Protein AF-A0A2E3V3N3-F1 (afdb_monomer)

Sequence (200 aa):
MYITKYQYQRLPRRCMVETLEEPKYQLIRNFDDFEIRLYSEVIQARVSREIGQNFTPSSNFRILAGYIFGNNKSNEKIAMTSPVEMWDTENTMNMAFTMPSKHSFMNLPEPNDPKVKIDKVPERLVAVKRFSGFYGSSKVSKIARKLNKSLLERNLESEGSYILAVYDPPTKLPFFRRNEILIPIKEIDYSEEIGSEGLL

Nearest PDB structures (foldseek):
  7oon-assembly1_A  TM=8.392E-01  e=1.061E-11  Mus musculus
  4ayz-assembly1_A  TM=8.375E-01  e=1.720E-11  Homo sapiens
  4b0y-assembly1_A  TM=8.353E-01  e=1.915E-11  Homo sapiens
  3q1m-assembly1_A  TM=6.647E-01  e=8.418E-06  Bacillus subtilis
  3d71-assembly1_A-2  TM=6.358E-01  e=9.950E-05  Bacillus subtilis

Structure (mmCIF, N/CA/C/O backbone):
data_AF-A0A2E3V3N3-F1
#
_entry.id   AF-A0A2E3V3N3-F1
#
loop_
_atom_site.group_PDB
_atom_site.id
_atom_site.type_symbol
_atom_site.label_atom_id
_atom_site.label_alt_id
_atom_site.label_comp_id
_atom_site.label_asym_id
_atom_site.label_entity_id
_atom_site.label_seq_id
_atom_site.pdbx_PDB_ins_code
_atom_site.Cartn_x
_atom_site.Cartn_y
_atom_site.Cartn_z
_atom_site.occupancy
_atom_site.B_iso_or_equiv
_atom_site.auth_seq_id
_atom_site.auth_comp_id
_atom_site.auth_asym_id
_atom_site.auth_atom_id
_atom_site.pdbx_PDB_model_num
ATOM 1 N N . MET A 1 1 ? 11.875 -10.602 32.699 1.00 31.83 1 MET A N 1
ATOM 2 C CA . MET A 1 1 ? 11.213 -9.353 33.133 1.00 31.83 1 MET A CA 1
ATOM 3 C C . MET A 1 1 ? 10.372 -8.851 31.962 1.00 31.83 1 MET A C 1
ATOM 5 O O . MET A 1 1 ? 10.798 -8.993 30.827 1.00 31.83 1 MET A O 1
ATOM 9 N N . TYR A 1 2 ? 9.127 -8.484 32.240 1.00 32.72 2 TYR A N 1
ATOM 10 C CA . TYR A 1 2 ? 7.923 -8.718 31.434 1.00 32.72 2 TYR A CA 1
ATOM 11 C C . TYR A 1 2 ? 7.769 -7.885 30.148 1.00 32.72 2 TYR A C 1
ATOM 13 O O . TYR A 1 2 ? 7.844 -6.666 30.217 1.00 32.72 2 TYR A O 1
ATOM 21 N N . ILE A 1 3 ? 7.374 -8.525 29.034 1.00 30.98 3 ILE A N 1
ATOM 22 C CA . ILE A 1 3 ? 6.415 -7.947 28.071 1.00 30.98 3 ILE A CA 1
ATOM 23 C C . ILE A 1 3 ? 5.385 -9.025 27.720 1.00 30.98 3 ILE A C 1
ATOM 25 O O . ILE A 1 3 ? 5.704 -10.166 27.387 1.00 30.98 3 ILE A O 1
ATOM 29 N N . THR A 1 4 ? 4.133 -8.651 27.924 1.00 35.38 4 THR A N 1
ATOM 30 C CA . THR A 1 4 ? 2.941 -9.477 28.046 1.00 35.38 4 THR A CA 1
ATOM 31 C C . THR A 1 4 ? 2.402 -9.969 26.704 1.00 35.38 4 THR A C 1
ATOM 33 O O . THR A 1 4 ? 2.397 -9.276 25.690 1.00 35.38 4 THR A O 1
ATOM 36 N N . LYS A 1 5 ? 1.913 -11.212 26.742 1.00 35.25 5 LYS A N 1
ATOM 37 C CA . LYS A 1 5 ? 1.134 -11.892 25.708 1.00 35.25 5 LYS A CA 1
ATOM 38 C C . LYS A 1 5 ? -0.100 -11.056 25.350 1.00 35.25 5 LYS A C 1
ATOM 40 O O . LYS A 1 5 ? -0.987 -10.905 26.187 1.00 35.25 5 LYS A O 1
ATOM 45 N N . TYR A 1 6 ? -0.210 -10.602 24.105 1.00 37.59 6 TYR A N 1
ATOM 46 C CA . TYR A 1 6 ? -1.525 -10.307 23.539 1.00 37.59 6 TYR A CA 1
ATOM 47 C C . TYR A 1 6 ? -2.278 -11.636 23.439 1.00 37.59 6 TYR A C 1
ATOM 49 O O . TYR A 1 6 ? -1.841 -12.561 22.750 1.00 37.59 6 TYR A O 1
ATOM 57 N N . GLN A 1 7 ? -3.352 -11.767 24.218 1.00 30.86 7 GLN A N 1
ATOM 58 C CA . GLN A 1 7 ? -4.199 -12.949 24.220 1.00 30.86 7 GLN A CA 1
ATOM 59 C C . GLN A 1 7 ? -4.890 -13.087 22.862 1.00 30.86 7 GLN A C 1
ATOM 61 O O . GLN A 1 7 ? -5.920 -12.475 22.603 1.00 30.86 7 GLN A O 1
ATOM 66 N N . TYR A 1 8 ? -4.343 -13.951 22.012 1.00 36.38 8 TYR A N 1
ATOM 67 C CA . TYR A 1 8 ? -5.157 -14.695 21.067 1.00 36.38 8 TYR A CA 1
ATOM 68 C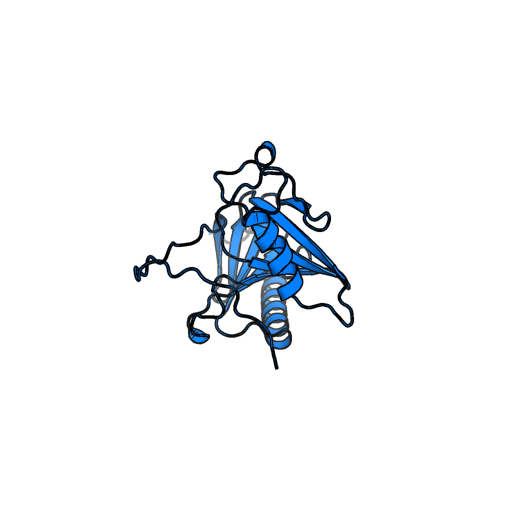 C . TYR A 1 8 ? -6.045 -15.621 21.901 1.00 36.38 8 TYR A C 1
ATOM 70 O O . TYR A 1 8 ? -5.572 -16.624 22.443 1.00 36.38 8 TYR A O 1
ATOM 78 N N . GLN A 1 9 ? -7.318 -15.260 22.071 1.00 34.78 9 GLN A N 1
ATOM 79 C CA . GLN A 1 9 ? -8.316 -16.215 22.540 1.00 34.78 9 GLN A CA 1
ATOM 80 C C . GLN A 1 9 ? -8.242 -17.448 21.630 1.00 34.78 9 GLN A C 1
ATOM 82 O O . GLN A 1 9 ? -8.205 -17.331 20.404 1.00 34.78 9 GLN A O 1
ATOM 87 N N . ARG A 1 10 ? -8.129 -18.628 22.248 1.00 35.28 10 ARG A N 1
ATOM 88 C CA . ARG A 1 10 ? -8.040 -19.927 21.575 1.00 35.28 10 ARG A CA 1
ATOM 89 C C . ARG A 1 10 ? -9.314 -20.168 20.757 1.00 35.28 10 ARG A C 1
ATOM 91 O O . ARG A 1 10 ? -10.276 -20.725 21.273 1.00 35.28 10 ARG A O 1
ATOM 98 N N . LEU A 1 11 ? -9.301 -19.771 19.489 1.00 38.12 11 LEU A N 1
ATOM 99 C CA . LEU A 1 11 ? -10.246 -20.262 18.491 1.00 38.12 11 LEU A CA 1
ATOM 100 C C . LEU A 1 11 ? -9.920 -21.741 18.200 1.00 38.12 11 LEU A C 1
ATOM 102 O O . LEU A 1 11 ? -8.738 -22.112 18.193 1.00 38.12 11 LEU A O 1
ATOM 106 N N . PRO A 1 12 ? -10.927 -22.614 18.010 1.00 37.00 12 PRO A N 1
ATOM 107 C CA . PRO A 1 12 ? -10.699 -24.024 17.713 1.00 37.00 12 PRO A CA 1
ATOM 108 C C . PRO A 1 12 ? -9.821 -24.173 16.466 1.00 37.00 12 PRO A C 1
ATOM 110 O O . PRO A 1 12 ? -9.935 -23.395 15.520 1.00 37.00 12 PRO A O 1
ATOM 113 N N . ARG A 1 13 ? -8.929 -25.175 16.479 1.00 40.97 13 ARG A N 1
ATOM 114 C CA . ARG A 1 13 ? -8.008 -25.507 15.382 1.00 40.97 13 ARG A CA 1
ATOM 115 C C . ARG A 1 13 ? -8.790 -25.869 14.118 1.00 40.97 13 ARG A C 1
ATOM 117 O O . ARG A 1 13 ? -9.001 -27.037 13.816 1.00 40.97 13 ARG A O 1
ATOM 124 N N . ARG A 1 14 ? -9.172 -24.857 13.354 1.00 32.84 14 ARG A N 1
ATOM 125 C CA . ARG A 1 14 ? -9.509 -24.977 11.946 1.00 32.84 14 ARG A CA 1
ATOM 126 C C . ARG A 1 14 ? -8.622 -23.973 11.236 1.00 32.84 14 ARG A C 1
ATOM 128 O O . ARG A 1 14 ? -8.824 -22.771 11.344 1.00 32.84 14 ARG A O 1
ATOM 135 N N . CYS A 1 15 ? -7.581 -24.484 10.587 1.00 37.34 15 CYS A N 1
ATOM 136 C CA . CYS A 1 15 ? -6.772 -23.711 9.657 1.00 37.34 15 CYS A CA 1
ATOM 137 C C . CYS A 1 15 ? -7.662 -23.417 8.439 1.00 37.34 15 CYS A C 1
ATOM 139 O O . CYS A 1 15 ? -7.609 -24.121 7.438 1.00 37.34 15 CYS A O 1
ATOM 141 N N . MET A 1 16 ? -8.582 -22.462 8.573 1.00 32.22 16 MET A N 1
ATOM 142 C CA . MET A 1 16 ? -9.127 -21.769 7.420 1.00 32.22 16 MET A CA 1
ATOM 143 C C . MET A 1 16 ? -8.105 -20.687 7.104 1.00 32.22 16 MET A C 1
ATOM 145 O O . MET A 1 16 ? -7.925 -19.753 7.882 1.00 32.22 16 MET A O 1
ATOM 149 N N . VAL A 1 17 ? -7.373 -20.856 6.007 1.00 42.69 17 VAL A N 1
ATOM 150 C CA . VAL A 1 17 ? -6.661 -19.735 5.400 1.00 42.69 17 VAL A CA 1
ATOM 151 C C . VAL A 1 17 ? -7.758 -18.862 4.805 1.00 42.69 17 VAL A C 1
ATOM 153 O O . VAL A 1 17 ? -8.210 -19.109 3.693 1.00 42.69 17 VAL A O 1
ATOM 156 N N . GLU A 1 18 ? -8.271 -17.919 5.588 1.00 53.62 18 GLU A N 1
ATOM 157 C CA . GLU A 1 18 ? -9.096 -16.851 5.040 1.00 53.62 18 GLU A CA 1
ATOM 158 C C . GLU A 1 18 ? -8.172 -16.040 4.128 1.00 53.62 18 GLU A C 1
ATOM 160 O O . GLU A 1 18 ? -7.205 -15.424 4.580 1.00 53.62 18 GLU A O 1
ATOM 165 N N . THR A 1 19 ? -8.376 -16.165 2.818 1.00 80.06 19 THR A N 1
ATOM 166 C CA . THR A 1 19 ? -7.658 -15.360 1.835 1.00 80.06 19 THR A CA 1
ATOM 167 C C . THR A 1 19 ? -8.080 -13.916 2.045 1.00 80.06 19 THR A C 1
ATOM 169 O O . THR A 1 19 ? -9.250 -13.587 1.848 1.00 80.06 19 THR A O 1
ATOM 172 N N . LEU A 1 20 ? -7.144 -13.077 2.487 1.00 90.38 20 LEU A N 1
ATOM 173 C CA . LEU A 1 20 ? -7.385 -11.649 2.639 1.00 90.38 20 LEU A CA 1
ATOM 174 C C . LEU A 1 20 ? -7.724 -11.050 1.274 1.00 90.38 20 LEU A C 1
ATOM 176 O O . LEU A 1 20 ? -7.145 -11.433 0.258 1.00 90.38 20 LEU A O 1
ATOM 180 N N . GLU A 1 21 ? -8.664 -10.113 1.261 1.00 95.38 21 GLU A N 1
ATOM 181 C CA . GLU A 1 21 ? -8.980 -9.357 0.054 1.00 95.38 21 GLU A CA 1
ATOM 182 C C . GLU A 1 21 ? -7.751 -8.550 -0.397 1.00 95.38 21 GLU A C 1
ATOM 184 O O . GLU A 1 21 ? -7.051 -7.969 0.438 1.00 95.38 21 GLU A O 1
ATOM 189 N N . GLU A 1 22 ? -7.493 -8.518 -1.709 1.00 96.56 22 GLU A N 1
ATOM 190 C CA . GLU A 1 22 ? -6.416 -7.739 -2.331 1.00 96.56 22 GLU A CA 1
ATOM 191 C C . GLU A 1 22 ? -6.980 -6.669 -3.286 1.00 96.56 22 GLU A C 1
ATOM 193 O O . GLU A 1 22 ? -8.025 -6.902 -3.903 1.00 96.56 22 GLU A O 1
ATOM 198 N N . PRO A 1 23 ? -6.307 -5.506 -3.448 1.00 96.31 23 PRO A N 1
ATOM 199 C CA . PRO A 1 23 ? -6.687 -4.506 -4.440 1.00 96.31 23 PRO A CA 1
ATOM 200 C C . PRO A 1 23 ? -6.776 -5.109 -5.844 1.00 96.31 23 PRO A C 1
ATOM 202 O O . PRO A 1 23 ? -5.854 -5.792 -6.300 1.00 96.31 23 PRO A O 1
ATOM 205 N N . LYS A 1 24 ? -7.871 -4.819 -6.548 1.00 96.94 24 LYS A N 1
ATOM 206 C CA . LYS A 1 24 ? -8.054 -5.254 -7.934 1.00 96.94 24 LYS A CA 1
ATOM 207 C C . LYS A 1 24 ? -7.142 -4.460 -8.862 1.00 96.94 24 LYS A C 1
ATOM 209 O O . LYS A 1 24 ? -6.971 -3.252 -8.700 1.00 96.94 24 LYS A O 1
ATOM 214 N N . TYR A 1 25 ? -6.598 -5.149 -9.855 1.00 97.75 25 TYR A N 1
ATOM 215 C CA . TYR A 1 25 ? -5.819 -4.533 -10.914 1.00 97.75 25 TYR A CA 1
ATOM 216 C C . TYR A 1 25 ? -6.030 -5.253 -12.243 1.00 97.75 25 TYR A C 1
ATOM 218 O O . TYR A 1 25 ? -6.411 -6.425 -12.277 1.00 97.75 25 TYR A O 1
ATOM 226 N N . GLN A 1 26 ? -5.734 -4.550 -13.330 1.00 98.00 26 GLN A N 1
ATOM 227 C CA . GLN A 1 26 ? -5.579 -5.117 -14.665 1.00 98.00 26 GLN A CA 1
ATOM 228 C C . GLN A 1 26 ? -4.087 -5.203 -14.997 1.00 98.00 26 GLN A C 1
ATOM 230 O O . GLN A 1 26 ? -3.337 -4.262 -14.735 1.00 98.00 26 GLN A O 1
ATOM 235 N N . LEU A 1 27 ? -3.634 -6.331 -15.544 1.00 97.19 27 LEU A N 1
ATOM 236 C CA . LEU A 1 27 ? -2.262 -6.469 -16.034 1.00 97.19 27 LEU A CA 1
ATOM 237 C C . LEU A 1 27 ? -2.167 -5.805 -17.411 1.00 97.19 27 LEU A C 1
ATOM 239 O O . LEU A 1 27 ? -2.766 -6.290 -18.365 1.00 97.19 27 LEU A O 1
ATOM 243 N N . ILE A 1 28 ? -1.418 -4.707 -17.500 1.00 96.81 28 ILE A N 1
ATOM 244 C CA . ILE A 1 28 ? -1.254 -3.926 -18.733 1.00 96.81 28 ILE A CA 1
ATOM 245 C C . ILE A 1 28 ? -0.082 -4.454 -19.555 1.00 96.81 28 ILE A C 1
ATOM 247 O O . ILE A 1 28 ? -0.182 -4.610 -20.769 1.00 96.81 28 ILE A O 1
ATOM 251 N N . ARG A 1 29 ? 1.043 -4.748 -18.896 1.00 94.94 29 ARG A N 1
ATOM 252 C CA . ARG A 1 29 ? 2.247 -5.264 -19.556 1.00 94.94 29 ARG A CA 1
ATOM 253 C C . ARG A 1 29 ? 3.015 -6.168 -18.602 1.00 94.94 29 ARG A C 1
ATOM 255 O O . ARG A 1 29 ? 3.084 -5.891 -17.407 1.00 94.94 29 ARG A O 1
ATOM 262 N N . ASN A 1 30 ? 3.605 -7.234 -19.125 1.00 96.50 30 ASN A N 1
ATOM 263 C CA . ASN A 1 30 ? 4.467 -8.130 -18.364 1.00 96.50 30 ASN A CA 1
ATOM 264 C C . ASN A 1 30 ? 5.857 -8.149 -19.000 1.00 96.50 30 ASN A C 1
ATOM 266 O O . ASN A 1 30 ? 5.979 -8.442 -20.186 1.00 96.50 30 ASN A O 1
ATOM 270 N N . PHE A 1 31 ? 6.881 -7.832 -18.217 1.00 94.88 31 PHE A N 1
ATOM 271 C CA . PHE A 1 31 ? 8.281 -7.975 -18.600 1.00 94.88 31 PHE A CA 1
ATOM 272 C C . PHE A 1 31 ? 8.911 -9.121 -17.809 1.00 94.88 31 PHE A C 1
ATOM 274 O O . PHE A 1 31 ? 8.395 -9.533 -16.772 1.00 94.88 31 PHE A O 1
ATOM 281 N N . ASP A 1 32 ? 10.082 -9.583 -18.244 1.00 92.38 32 ASP A N 1
ATOM 282 C CA . ASP A 1 32 ? 10.811 -10.656 -17.555 1.00 92.38 32 ASP A CA 1
ATOM 283 C C . ASP A 1 32 ? 11.099 -10.341 -16.078 1.00 92.38 32 ASP A C 1
ATOM 285 O O . ASP A 1 32 ? 11.233 -11.247 -15.254 1.00 92.38 32 ASP A O 1
ATOM 289 N N . ASP A 1 33 ? 11.225 -9.057 -15.726 1.00 91.56 33 ASP A N 1
ATOM 290 C CA . ASP A 1 33 ? 11.668 -8.640 -14.404 1.00 91.56 33 ASP A CA 1
ATOM 291 C C . ASP A 1 33 ? 10.653 -7.796 -13.607 1.00 91.56 33 ASP A C 1
ATOM 293 O O . ASP A 1 33 ? 10.853 -7.635 -12.396 1.00 91.56 33 ASP A O 1
ATOM 297 N N . PHE A 1 34 ? 9.581 -7.283 -14.216 1.00 97.75 34 PHE A N 1
ATOM 298 C CA . PHE A 1 34 ? 8.499 -6.560 -13.531 1.00 97.75 34 PHE A CA 1
AT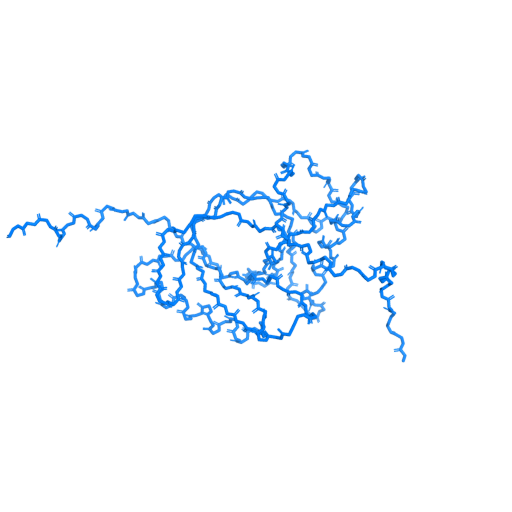OM 299 C C . PHE A 1 34 ? 7.204 -6.540 -14.356 1.00 97.75 34 PHE A C 1
ATOM 301 O O . PHE A 1 34 ? 7.205 -6.793 -15.555 1.00 97.75 34 PHE A O 1
ATOM 308 N N . GLU A 1 35 ? 6.098 -6.186 -13.713 1.00 98.25 35 GLU A N 1
ATOM 309 C CA . GLU A 1 35 ? 4.787 -6.028 -14.348 1.00 98.25 35 GLU A CA 1
ATOM 310 C C . GLU A 1 35 ? 4.360 -4.559 -14.330 1.00 98.25 35 GLU A C 1
ATOM 312 O O . GLU A 1 35 ? 4.700 -3.828 -13.404 1.00 98.25 35 GLU A O 1
ATOM 317 N N . ILE A 1 36 ? 3.565 -4.134 -15.307 1.00 97.88 36 ILE A N 1
ATOM 318 C CA . ILE A 1 36 ? 2.790 -2.894 -15.249 1.00 97.88 36 ILE A CA 1
ATOM 319 C C . ILE A 1 36 ? 1.337 -3.268 -14.990 1.00 97.88 36 ILE A C 1
ATOM 321 O O . ILE A 1 36 ? 0.729 -4.014 -15.761 1.00 97.88 36 ILE A O 1
ATOM 325 N N . ARG A 1 37 ? 0.781 -2.739 -13.902 1.00 98.25 37 ARG A N 1
ATOM 326 C CA . ARG A 1 37 ? -0.587 -2.996 -13.455 1.00 98.25 37 ARG A CA 1
ATOM 327 C C . ARG A 1 37 ? -1.357 -1.686 -13.339 1.00 98.25 37 ARG A C 1
ATOM 329 O O . ARG A 1 37 ? -0.843 -0.730 -12.766 1.00 98.25 37 ARG A O 1
ATOM 336 N N . LEU A 1 38 ? -2.591 -1.666 -13.828 1.00 97.88 38 LEU A N 1
ATOM 337 C CA . LEU A 1 38 ? -3.548 -0.591 -13.580 1.00 97.88 38 LEU A CA 1
ATOM 338 C C . LEU A 1 38 ? -4.383 -0.968 -12.357 1.00 97.88 38 LEU A C 1
ATOM 340 O O . LEU A 1 38 ? -5.215 -1.872 -12.434 1.00 97.88 38 LEU A O 1
ATOM 344 N N . TYR A 1 39 ? -4.118 -0.330 -11.220 1.00 97.88 39 TYR A N 1
ATOM 345 C CA . TYR A 1 39 ? -4.888 -0.531 -9.993 1.00 97.88 39 TYR A CA 1
ATOM 346 C C . TYR A 1 39 ? -6.124 0.357 -10.009 1.00 97.88 39 TYR A C 1
ATOM 348 O O . TYR A 1 39 ? -5.987 1.559 -10.203 1.00 97.88 39 TYR A O 1
ATOM 356 N N . SER A 1 40 ? -7.299 -0.216 -9.747 1.00 97.06 40 SER A N 1
ATOM 357 C CA . SER A 1 40 ? -8.545 0.550 -9.613 1.00 97.06 40 SER A CA 1
ATOM 358 C C . SER A 1 40 ? -8.521 1.478 -8.390 1.00 97.06 40 SER A C 1
ATOM 360 O O . SER A 1 40 ? -7.719 1.276 -7.476 1.00 97.06 40 SER A O 1
ATOM 362 N N . GLU A 1 41 ? -9.437 2.457 -8.342 1.00 97.06 41 GLU A N 1
ATOM 363 C CA . GLU A 1 41 ? -9.636 3.299 -7.150 1.00 97.06 41 GLU A CA 1
ATOM 364 C C . GLU A 1 41 ? -9.824 2.427 -5.897 1.00 97.06 41 GLU A C 1
ATOM 366 O O . GLU A 1 41 ? -10.610 1.474 -5.884 1.00 97.06 41 GLU A O 1
ATOM 371 N N . VAL A 1 42 ? -9.119 2.783 -4.824 1.00 97.31 42 VAL A N 1
ATOM 372 C CA . VAL A 1 42 ? -9.263 2.156 -3.508 1.00 97.31 42 VAL A CA 1
ATOM 373 C C . VAL A 1 42 ? -9.385 3.206 -2.415 1.00 97.31 42 VAL A C 1
ATOM 375 O O . VAL A 1 42 ? -8.956 4.348 -2.562 1.00 97.31 42 VAL A O 1
ATOM 378 N N . ILE A 1 43 ? -9.933 2.806 -1.272 1.00 98.06 43 ILE A N 1
ATOM 379 C CA . ILE A 1 43 ? -9.908 3.620 -0.056 1.00 98.06 43 ILE A CA 1
ATOM 380 C C . ILE A 1 43 ? -8.823 3.066 0.859 1.00 98.06 43 ILE A C 1
ATOM 382 O O . ILE A 1 43 ? -8.735 1.854 1.055 1.00 98.06 43 ILE A O 1
ATOM 386 N N . GLN A 1 44 ? -8.006 3.940 1.433 1.00 98.31 44 GLN A N 1
ATOM 387 C CA . GLN A 1 44 ? -6.947 3.571 2.362 1.00 98.31 44 GLN A CA 1
ATOM 388 C C . GLN A 1 44 ? -7.130 4.258 3.711 1.00 98.31 44 GLN A C 1
ATOM 390 O O . GLN A 1 44 ? -7.360 5.462 3.780 1.00 98.31 44 GLN A O 1
ATOM 395 N N . ALA A 1 45 ? -6.940 3.499 4.789 1.00 98.38 45 ALA A N 1
ATOM 396 C CA . ALA A 1 45 ? -6.643 4.068 6.097 1.00 98.38 45 ALA A CA 1
ATOM 397 C C . ALA A 1 45 ? -5.125 4.23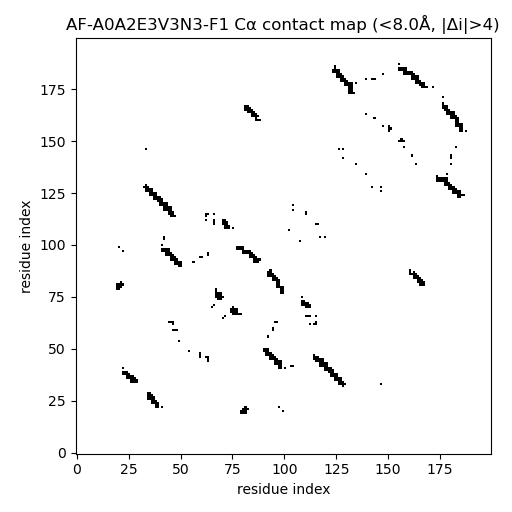5 6.215 1.00 98.38 45 ALA A C 1
ATOM 399 O O . ALA A 1 45 ? -4.386 3.266 6.030 1.00 98.38 45 ALA A O 1
ATOM 400 N N . ARG A 1 46 ? -4.661 5.449 6.518 1.00 98.19 46 ARG A N 1
ATOM 401 C CA . ARG A 1 46 ? -3.247 5.834 6.510 1.00 98.19 46 ARG A CA 1
ATOM 402 C C . ARG A 1 46 ? -2.788 6.411 7.835 1.00 98.19 46 ARG A C 1
ATOM 404 O O . ARG A 1 46 ? -3.547 7.080 8.530 1.00 98.19 46 ARG A O 1
ATOM 411 N N . VAL A 1 47 ? -1.520 6.174 8.151 1.00 97.75 47 VAL A N 1
ATOM 412 C CA . VAL A 1 47 ? -0.798 6.825 9.248 1.00 97.75 47 VAL A CA 1
ATOM 413 C C . VAL A 1 47 ? 0.541 7.325 8.722 1.00 97.75 47 VAL A C 1
ATOM 415 O O . VAL A 1 47 ? 1.344 6.535 8.225 1.00 97.75 47 VAL A O 1
ATOM 418 N N . SER A 1 48 ? 0.795 8.617 8.911 1.00 95.19 48 SER A N 1
ATOM 419 C CA . SER A 1 48 ? 2.043 9.296 8.550 1.00 95.19 48 SER A CA 1
ATOM 420 C C . SER A 1 48 ? 2.722 9.801 9.817 1.00 95.19 48 SER A C 1
ATOM 422 O O . SER A 1 48 ? 2.094 10.490 10.625 1.00 95.19 48 SER A O 1
ATOM 424 N N . ARG A 1 49 ? 3.983 9.420 10.042 1.00 93.94 49 ARG A N 1
ATOM 425 C CA . ARG A 1 49 ? 4.749 9.854 11.220 1.00 93.94 49 ARG A CA 1
ATOM 426 C C . ARG A 1 49 ? 6.206 10.111 10.884 1.00 93.94 49 ARG A C 1
ATOM 428 O O . ARG A 1 49 ? 6.822 9.319 10.178 1.00 93.94 49 ARG A O 1
ATOM 435 N N . GLU A 1 50 ? 6.751 11.175 11.460 1.00 91.81 50 GLU A N 1
ATOM 436 C CA . GLU A 1 50 ? 8.171 11.484 11.345 1.00 91.81 50 GLU A CA 1
ATOM 437 C C . GLU A 1 50 ? 9.047 10.353 11.897 1.00 91.81 50 GLU A C 1
ATOM 439 O O . GLU A 1 50 ? 8.765 9.744 12.940 1.00 91.81 50 GLU A O 1
ATOM 444 N N . ILE A 1 51 ? 10.134 10.090 11.181 1.00 86.62 51 ILE A N 1
ATOM 445 C CA . ILE A 1 51 ? 11.174 9.150 11.553 1.00 86.62 51 ILE A CA 1
ATOM 446 C C . ILE A 1 51 ? 12.088 9.871 12.550 1.00 86.62 51 ILE A C 1
ATOM 448 O O . ILE A 1 51 ? 12.797 10.818 12.220 1.00 86.62 51 ILE A O 1
ATOM 452 N N . GLY A 1 52 ? 12.053 9.420 13.803 1.00 82.38 52 GLY A N 1
ATOM 453 C CA . GLY A 1 52 ? 12.876 9.933 14.899 1.00 82.38 52 GLY A CA 1
ATOM 454 C C . GLY A 1 52 ? 13.328 8.809 15.832 1.00 82.38 52 GLY A C 1
ATOM 455 O O . GLY A 1 52 ? 13.022 7.641 15.596 1.00 82.38 52 GLY A O 1
ATOM 456 N N . GLN A 1 53 ? 14.020 9.148 16.927 1.00 67.19 53 GLN A N 1
ATOM 457 C CA . GLN A 1 53 ? 14.691 8.164 17.801 1.00 67.19 53 GLN A CA 1
ATOM 458 C C . GLN A 1 53 ? 13.775 7.058 18.369 1.00 67.19 53 GLN A C 1
ATOM 460 O O . GLN A 1 53 ? 14.249 5.966 18.660 1.00 67.19 53 GLN A O 1
ATOM 465 N N . ASN A 1 54 ? 12.465 7.305 18.478 1.00 73.19 54 ASN A N 1
ATOM 466 C CA . ASN A 1 54 ? 11.482 6.349 19.008 1.00 73.19 54 ASN A CA 1
ATOM 467 C C . ASN A 1 54 ? 10.518 5.798 17.940 1.00 73.19 54 ASN A C 1
ATOM 469 O O . ASN A 1 54 ? 9.478 5.217 18.268 1.00 73.19 54 ASN A O 1
ATOM 473 N N . PHE A 1 55 ? 10.811 6.012 16.656 1.00 79.44 55 PHE A N 1
ATOM 474 C CA . PHE A 1 55 ? 9.966 5.524 15.577 1.00 79.44 55 PHE A CA 1
ATOM 475 C C . PHE A 1 55 ? 10.178 4.023 15.342 1.00 79.44 55 PHE A C 1
ATOM 477 O O . PHE A 1 55 ? 11.298 3.542 15.197 1.00 79.44 55 PHE A O 1
ATOM 484 N N . THR A 1 56 ? 9.077 3.275 15.254 1.00 82.31 56 THR A N 1
ATOM 485 C CA . THR A 1 56 ? 9.091 1.887 14.780 1.00 82.31 56 THR A CA 1
ATOM 486 C C . THR A 1 56 ? 7.943 1.674 13.795 1.00 82.31 56 THR A C 1
ATOM 488 O O . THR A 1 56 ? 6.814 2.075 14.100 1.00 82.31 56 THR A O 1
ATOM 491 N N . PRO A 1 57 ? 8.157 0.985 12.659 1.00 81.88 57 PRO A N 1
ATOM 492 C CA . PRO A 1 57 ? 7.069 0.670 11.729 1.00 81.88 57 PRO A CA 1
ATOM 493 C C . PRO A 1 57 ? 5.906 -0.090 12.392 1.00 81.88 57 PRO A C 1
ATOM 495 O O . PRO A 1 57 ? 4.740 0.131 12.074 1.00 81.88 57 PRO A O 1
ATOM 498 N N . SER A 1 58 ? 6.202 -0.929 13.390 1.00 88.00 58 SER A N 1
ATOM 499 C CA . SER A 1 58 ? 5.192 -1.667 14.160 1.00 88.00 58 SER A CA 1
ATOM 500 C C . SER A 1 58 ? 4.243 -0.763 14.957 1.00 88.00 58 SER A C 1
ATOM 502 O O . SER A 1 58 ? 3.114 -1.168 15.238 1.00 88.00 58 SER A O 1
ATOM 504 N N . SER A 1 59 ? 4.661 0.458 15.307 1.00 90.12 59 SER A N 1
ATOM 505 C CA . SER A 1 59 ? 3.788 1.427 15.973 1.00 90.12 59 SER A CA 1
ATOM 506 C C . SER A 1 59 ? 2.703 1.974 15.037 1.00 90.12 59 SER A C 1
ATOM 508 O O . SER A 1 59 ? 1.549 2.033 15.455 1.00 90.12 59 SER A O 1
ATOM 510 N N . ASN A 1 60 ? 3.022 2.265 13.767 1.00 94.38 60 ASN A N 1
ATOM 511 C CA . ASN A 1 60 ? 2.023 2.665 12.762 1.00 94.38 60 ASN A CA 1
ATOM 512 C C . ASN A 1 60 ? 1.050 1.518 12.474 1.00 94.38 60 ASN A C 1
ATOM 514 O O . ASN A 1 60 ? -0.162 1.728 12.465 1.00 94.38 60 ASN A O 1
ATOM 518 N N . PHE A 1 61 ? 1.574 0.293 12.354 1.00 94.69 61 PHE A N 1
ATOM 519 C CA . PHE A 1 61 ? 0.745 -0.897 12.162 1.00 94.69 61 PHE A CA 1
ATOM 520 C C . PHE A 1 61 ? -0.274 -1.057 13.291 1.00 94.69 61 PHE A C 1
ATOM 522 O O . PHE A 1 61 ? -1.442 -1.316 13.034 1.00 94.69 61 PHE A O 1
ATOM 529 N N . ARG A 1 62 ? 0.141 -0.875 14.552 1.00 95.19 62 ARG A N 1
ATOM 530 C CA . ARG A 1 62 ? -0.763 -1.005 15.704 1.00 95.19 62 ARG A CA 1
ATOM 531 C C . ARG A 1 62 ? -1.863 0.057 15.710 1.00 95.19 62 ARG A C 1
ATOM 533 O O . ARG A 1 62 ? -2.976 -0.258 16.118 1.00 95.19 62 ARG A O 1
ATOM 540 N N . ILE A 1 63 ? -1.563 1.280 15.275 1.00 96.44 63 ILE A N 1
ATOM 541 C CA . ILE A 1 63 ? -2.557 2.358 15.169 1.00 96.44 63 ILE A CA 1
ATOM 542 C C . ILE A 1 63 ? -3.628 1.980 14.132 1.00 96.44 63 ILE A C 1
ATOM 544 O O . ILE A 1 63 ? -4.815 1.990 14.454 1.00 96.44 63 ILE A O 1
ATOM 548 N N . LEU A 1 64 ? -3.215 1.560 12.930 1.00 97.19 64 LEU A N 1
ATOM 549 C CA . LEU A 1 64 ? -4.135 1.111 11.876 1.00 97.19 64 LEU A CA 1
ATOM 550 C C . LEU A 1 64 ? -4.905 -0.157 12.266 1.00 97.19 64 LEU A C 1
ATOM 552 O O . LEU A 1 64 ? -6.112 -0.240 12.054 1.00 97.19 64 LEU A O 1
ATOM 556 N N . ALA A 1 65 ? -4.233 -1.123 12.895 1.00 96.31 65 ALA A N 1
ATOM 557 C CA . ALA A 1 65 ? -4.871 -2.323 13.427 1.00 96.31 65 ALA A CA 1
ATOM 558 C C . ALA A 1 65 ? -5.933 -1.960 14.475 1.00 96.31 65 ALA A C 1
ATOM 560 O O . ALA A 1 65 ? -7.034 -2.496 14.449 1.00 96.31 65 ALA A O 1
ATOM 561 N N . GLY A 1 66 ? -5.633 -1.013 15.369 1.00 97.38 66 GLY A N 1
ATOM 562 C CA . GLY A 1 66 ? -6.595 -0.501 16.338 1.00 97.38 66 GLY A CA 1
ATOM 563 C C . GLY A 1 66 ? -7.861 0.015 15.659 1.00 97.38 66 GLY A C 1
ATOM 564 O O . GLY A 1 66 ? -8.953 -0.373 16.064 1.00 97.38 66 GLY A O 1
ATOM 565 N N . TYR A 1 67 ? -7.718 0.826 14.606 1.00 98.00 67 TYR A N 1
ATOM 566 C CA . TYR A 1 67 ? -8.849 1.344 13.833 1.00 98.00 67 TYR A CA 1
ATOM 567 C C . TYR A 1 67 ? -9.749 0.226 13.286 1.00 98.00 67 TYR A C 1
ATOM 569 O O . TYR A 1 67 ? -10.945 0.215 13.585 1.00 98.00 67 TYR A O 1
ATOM 577 N N . ILE A 1 68 ? -9.181 -0.745 12.560 1.00 96.75 68 ILE A N 1
ATOM 578 C CA . ILE A 1 68 ? -9.967 -1.833 11.951 1.00 96.75 68 ILE A CA 1
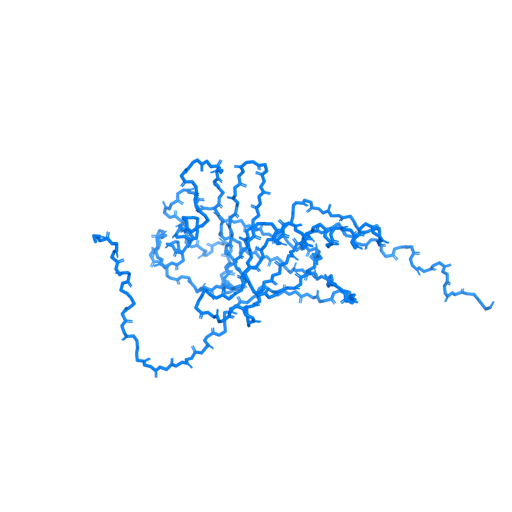ATOM 579 C C . ILE A 1 68 ? -10.527 -2.824 12.983 1.00 96.75 68 ILE A C 1
ATOM 581 O O . ILE A 1 68 ? -11.519 -3.491 12.713 1.00 96.75 68 ILE A O 1
ATOM 585 N N . PHE A 1 69 ? -9.949 -2.913 14.185 1.00 97.50 69 PHE A N 1
ATOM 586 C CA . PHE A 1 69 ? -10.439 -3.789 15.257 1.00 97.50 69 PHE A CA 1
ATOM 587 C C . PHE A 1 69 ? -11.397 -3.108 16.245 1.00 97.50 69 PHE A C 1
ATOM 589 O O . PHE A 1 69 ? -11.698 -3.693 17.289 1.00 97.50 69 PHE A O 1
ATOM 596 N N . GLY A 1 70 ? -11.913 -1.922 15.913 1.00 96.12 70 GLY A N 1
ATOM 597 C CA . GLY A 1 70 ? -12.983 -1.267 16.670 1.00 96.12 70 GLY A CA 1
ATOM 598 C C . GLY A 1 70 ? -12.581 0.006 17.407 1.00 96.12 70 GLY A C 1
ATOM 599 O O . GLY A 1 70 ? -13.421 0.588 18.080 1.00 96.12 70 GLY A O 1
ATOM 600 N N . ASN A 1 71 ? -11.345 0.499 17.283 1.00 97.38 71 ASN A N 1
ATOM 601 C CA . ASN A 1 71 ? -10.981 1.824 17.801 1.00 97.38 71 ASN A CA 1
ATOM 602 C C . ASN A 1 71 ? -11.407 2.945 16.833 1.00 97.38 71 ASN A C 1
ATOM 604 O O . ASN A 1 71 ? -10.595 3.726 16.328 1.00 97.38 71 ASN A O 1
ATOM 608 N N . ASN A 1 72 ? -12.705 2.997 16.566 1.00 98.19 72 ASN A N 1
ATOM 609 C CA . ASN A 1 72 ? -13.389 3.976 15.733 1.00 98.19 72 ASN A CA 1
ATOM 610 C C . ASN A 1 72 ? -14.706 4.382 16.415 1.00 98.19 72 ASN A C 1
ATOM 612 O O . ASN A 1 72 ? -15.122 3.748 17.387 1.00 98.19 72 ASN A O 1
ATOM 616 N N . LYS A 1 73 ? -15.353 5.453 15.949 1.00 97.44 73 LYS A N 1
ATOM 617 C CA . LYS A 1 73 ? -16.536 6.033 16.612 1.00 97.44 73 LYS A CA 1
ATOM 618 C C . LYS A 1 73 ? -17.707 5.060 16.759 1.00 97.44 73 LYS A C 1
ATOM 620 O O . LYS A 1 73 ? -18.467 5.179 17.715 1.00 97.44 73 LYS A O 1
ATOM 625 N N . SER A 1 74 ? -17.817 4.086 15.860 1.00 96.69 74 SER A N 1
ATOM 626 C CA . SER A 1 74 ? -18.901 3.099 15.844 1.00 96.69 74 SER A CA 1
ATOM 627 C C . SER A 1 74 ? -18.556 1.792 16.566 1.00 96.69 74 SER A C 1
ATOM 629 O O . SER A 1 74 ? -19.399 0.903 16.641 1.00 96.69 74 SER A O 1
ATOM 631 N N . ASN A 1 75 ? -17.334 1.645 17.096 1.00 97.38 75 ASN A N 1
ATOM 632 C CA . ASN A 1 75 ? -16.798 0.379 17.617 1.00 97.38 75 ASN A CA 1
ATOM 633 C C . ASN A 1 75 ? -16.902 -0.792 16.616 1.00 97.38 75 ASN A C 1
ATOM 635 O O . ASN A 1 75 ? -17.000 -1.960 17.002 1.00 97.38 75 ASN A O 1
ATOM 639 N N . GLU A 1 76 ? -16.897 -0.485 15.318 1.00 96.31 76 GLU A N 1
ATOM 640 C CA . GLU A 1 76 ? -17.111 -1.457 14.250 1.00 96.31 76 GLU A CA 1
ATOM 641 C C . GLU A 1 76 ? -15.815 -2.203 13.919 1.00 96.31 76 GLU A C 1
ATOM 643 O O . GLU A 1 76 ? -14.738 -1.609 13.850 1.00 96.31 76 GLU A O 1
ATOM 648 N N . LYS A 1 77 ? -15.914 -3.513 13.668 1.00 96.56 77 LYS A N 1
ATOM 649 C CA . LYS A 1 77 ? -14.796 -4.304 13.144 1.00 96.56 77 LYS A CA 1
ATOM 650 C C . LYS A 1 77 ? -14.820 -4.314 11.619 1.00 96.56 77 LYS A C 1
ATOM 652 O O . LYS A 1 77 ? -15.772 -4.801 11.012 1.00 96.56 77 LYS A O 1
ATOM 657 N N . ILE A 1 78 ? -13.728 -3.859 11.022 1.00 96.19 78 ILE A N 1
ATOM 658 C CA . ILE A 1 78 ? -13.482 -3.858 9.582 1.00 96.19 78 ILE A CA 1
ATOM 659 C C . ILE A 1 78 ? -12.607 -5.072 9.253 1.00 96.19 78 ILE A C 1
ATOM 661 O O . ILE A 1 78 ? -11.661 -5.388 9.978 1.00 96.19 78 ILE A O 1
ATOM 665 N N . ALA A 1 79 ? -12.936 -5.781 8.172 1.00 95.56 79 ALA A N 1
ATOM 666 C CA . ALA A 1 79 ? -12.147 -6.932 7.739 1.00 95.56 79 ALA A CA 1
ATOM 667 C C . ALA A 1 79 ? -10.736 -6.492 7.312 1.00 95.56 79 ALA A C 1
ATOM 669 O O . ALA A 1 79 ? -10.555 -5.422 6.733 1.00 95.56 79 ALA A O 1
ATOM 670 N N . MET A 1 80 ? -9.733 -7.319 7.604 1.00 93.56 80 MET A N 1
ATOM 671 C CA . MET A 1 80 ? -8.359 -7.052 7.187 1.00 93.56 80 MET A CA 1
ATOM 672 C C . MET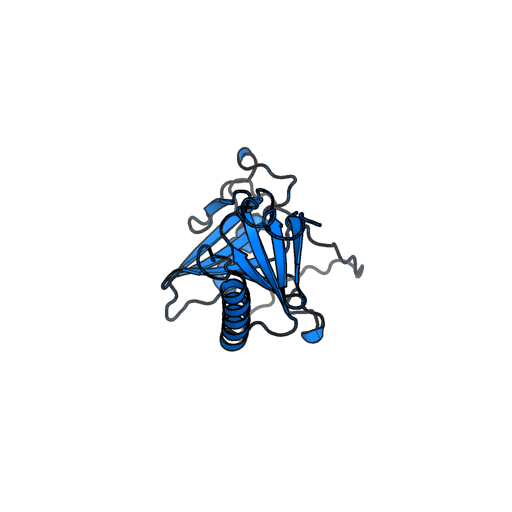 A 1 80 ? -8.179 -7.382 5.701 1.00 93.56 80 MET A C 1
ATOM 674 O O . MET A 1 80 ? -8.794 -8.314 5.186 1.00 93.56 80 MET A O 1
ATOM 678 N N . THR A 1 81 ? -7.300 -6.644 5.034 1.00 95.81 81 THR A N 1
ATOM 679 C CA . THR A 1 81 ? -6.915 -6.847 3.633 1.00 95.81 81 THR A CA 1
ATOM 680 C C . THR A 1 81 ? -5.400 -7.023 3.531 1.00 95.81 81 THR A C 1
ATOM 682 O O . THR A 1 81 ? -4.663 -6.836 4.506 1.00 95.81 81 THR A O 1
ATOM 685 N N . SER A 1 82 ? -4.924 -7.384 2.346 1.00 95.50 82 SER A N 1
ATOM 686 C CA . SER A 1 82 ? -3.504 -7.355 1.994 1.00 95.50 82 SER A CA 1
ATOM 687 C C . SER A 1 82 ? -3.311 -6.650 0.651 1.00 95.50 82 SER A C 1
ATOM 689 O O . SER A 1 82 ? -4.206 -6.714 -0.177 1.00 95.50 82 SER A O 1
ATOM 691 N N . PRO A 1 83 ? -2.164 -6.014 0.372 1.00 97.56 83 PRO A N 1
ATOM 692 C CA . PRO A 1 83 ? -0.988 -5.880 1.226 1.00 97.56 83 PRO A CA 1
ATOM 693 C C . PRO A 1 83 ? -1.110 -4.742 2.250 1.00 97.56 83 PRO A C 1
ATOM 695 O O . PRO A 1 83 ? -1.965 -3.867 2.150 1.00 97.56 83 PRO A O 1
ATOM 698 N N . VAL A 1 84 ? -0.182 -4.726 3.208 1.00 96.94 84 VAL A N 1
ATOM 699 C CA . VAL A 1 84 ? 0.172 -3.508 3.947 1.00 96.94 84 VAL A CA 1
ATOM 700 C C . VAL A 1 84 ? 1.164 -2.714 3.105 1.00 96.94 84 VAL A C 1
ATOM 702 O O . VAL A 1 84 ? 2.234 -3.231 2.774 1.00 96.94 84 VAL A O 1
ATOM 705 N N . GLU A 1 85 ? 0.823 -1.470 2.781 1.00 98.12 85 GLU A N 1
ATOM 706 C CA . GLU A 1 85 ? 1.685 -0.556 2.027 1.00 98.12 85 GLU A CA 1
ATOM 707 C C . GLU A 1 85 ? 2.510 0.317 2.983 1.00 98.12 85 GLU A C 1
ATOM 709 O O . GLU A 1 85 ? 1.992 0.814 3.984 1.00 98.12 85 GLU A O 1
ATOM 714 N N . MET A 1 86 ? 3.797 0.505 2.684 1.00 97.38 86 MET A N 1
ATOM 715 C CA . MET A 1 86 ? 4.716 1.378 3.423 1.00 97.38 86 MET A CA 1
ATOM 716 C C . MET A 1 86 ? 5.592 2.170 2.457 1.00 97.38 86 MET A C 1
ATOM 718 O O . MET A 1 86 ? 6.150 1.590 1.526 1.00 97.38 86 MET A O 1
ATOM 722 N N . TRP A 1 87 ? 5.756 3.467 2.692 1.00 95.94 87 TRP A N 1
ATOM 723 C CA . TRP A 1 87 ? 6.642 4.315 1.892 1.00 95.94 87 TRP A CA 1
ATOM 724 C C . TRP A 1 87 ? 7.139 5.511 2.695 1.00 95.94 87 TRP A C 1
ATOM 726 O O . TRP A 1 87 ? 6.453 6.010 3.589 1.00 95.94 87 TRP A O 1
ATOM 736 N N . ASP A 1 88 ? 8.316 6.001 2.324 1.00 92.62 88 ASP A N 1
ATOM 737 C CA . ASP A 1 88 ? 8.916 7.175 2.943 1.00 92.62 88 ASP A CA 1
ATOM 738 C C . ASP A 1 88 ? 8.661 8.421 2.077 1.00 92.62 88 ASP A C 1
ATOM 740 O O . ASP A 1 88 ? 8.794 8.398 0.846 1.00 92.62 88 ASP A O 1
ATOM 744 N N . THR A 1 89 ? 8.309 9.522 2.734 1.00 90.19 89 THR A N 1
ATOM 745 C CA . THR A 1 89 ? 8.227 10.867 2.157 1.00 90.19 89 THR A CA 1
ATOM 746 C C . THR A 1 89 ? 9.101 11.777 3.002 1.00 90.19 89 THR A C 1
ATOM 748 O O . THR A 1 89 ? 8.764 12.058 4.150 1.00 90.19 89 THR A O 1
ATOM 751 N N . GLU A 1 90 ? 10.237 12.209 2.453 1.00 88.56 90 GLU A N 1
ATOM 752 C CA . GLU A 1 90 ? 11.251 12.977 3.186 1.00 88.56 90 GLU A CA 1
ATOM 753 C C . GLU A 1 90 ? 11.651 12.277 4.499 1.00 88.56 90 GLU A C 1
ATOM 755 O O . GLU A 1 90 ? 12.204 11.179 4.462 1.00 88.56 90 GLU A O 1
ATOM 760 N N . ASN A 1 91 ? 11.351 12.880 5.654 1.00 89.94 91 ASN A N 1
ATOM 761 C CA . ASN A 1 91 ? 11.601 12.306 6.975 1.00 89.94 91 ASN A CA 1
ATOM 762 C C . ASN A 1 91 ? 10.343 11.682 7.611 1.00 89.94 91 ASN A C 1
ATOM 764 O O . ASN A 1 91 ? 10.274 11.538 8.827 1.00 89.94 91 ASN A O 1
ATOM 768 N N . THR A 1 92 ? 9.329 11.330 6.819 1.00 92.31 92 THR A N 1
ATOM 769 C CA . THR A 1 92 ? 8.059 10.754 7.283 1.00 92.31 92 THR A CA 1
ATOM 770 C C . THR A 1 92 ? 7.866 9.350 6.728 1.00 92.31 92 THR A C 1
ATOM 772 O O . THR A 1 92 ? 7.870 9.151 5.518 1.00 92.31 92 THR A O 1
ATOM 775 N N . MET A 1 93 ? 7.629 8.380 7.613 1.00 94.44 93 MET A N 1
ATOM 776 C CA . MET A 1 93 ? 7.217 7.030 7.235 1.00 94.44 93 MET A CA 1
ATOM 777 C C . MET A 1 93 ? 5.693 6.957 7.206 1.00 94.44 93 MET A C 1
ATOM 779 O O . MET A 1 93 ? 5.008 7.210 8.208 1.00 94.44 93 MET A O 1
ATOM 783 N N . ASN A 1 94 ? 5.175 6.554 6.056 1.00 96.62 94 ASN A N 1
ATOM 784 C CA . ASN A 1 94 ? 3.765 6.343 5.805 1.00 96.62 94 ASN A CA 1
ATOM 785 C C . ASN A 1 94 ? 3.456 4.849 5.815 1.00 96.62 94 ASN A C 1
ATOM 787 O O . ASN A 1 94 ? 4.246 4.021 5.363 1.00 96.62 94 ASN A O 1
ATOM 791 N N . MET A 1 95 ? 2.281 4.504 6.324 1.00 97.88 95 MET A N 1
ATOM 792 C CA . MET A 1 95 ? 1.739 3.156 6.245 1.00 97.88 95 MET A CA 1
ATOM 793 C C . MET A 1 95 ? 0.261 3.228 5.899 1.00 97.88 95 MET A C 1
ATOM 795 O O . MET A 1 95 ? -0.439 4.101 6.415 1.00 97.88 95 MET A O 1
ATOM 799 N N . ALA A 1 96 ? -0.211 2.295 5.078 1.00 98.31 96 ALA A N 1
ATOM 800 C CA . ALA A 1 96 ? -1.607 2.215 4.690 1.00 98.31 96 ALA A CA 1
ATOM 801 C C . ALA A 1 96 ? -2.145 0.783 4.709 1.00 98.31 96 ALA A C 1
ATOM 803 O O . ALA A 1 96 ? -1.452 -0.162 4.323 1.00 98.31 96 ALA A O 1
ATOM 804 N N . PHE A 1 97 ? -3.406 0.653 5.123 1.00 98.25 97 PHE A N 1
ATOM 805 C CA . PHE A 1 97 ? -4.238 -0.523 4.878 1.00 98.25 97 PHE A CA 1
ATOM 806 C C . PHE A 1 97 ? -5.302 -0.160 3.848 1.00 98.25 97 PHE A C 1
ATOM 808 O O . PHE A 1 97 ? -5.986 0.855 4.000 1.00 98.25 97 PHE A O 1
ATOM 815 N N . THR A 1 98 ? -5.477 -1.000 2.834 1.00 97.94 98 THR A N 1
ATOM 816 C CA . THR A 1 98 ? -6.601 -0.878 1.902 1.00 97.94 98 THR A CA 1
ATOM 817 C C . THR A 1 98 ? -7.889 -1.309 2.600 1.00 97.94 98 THR A C 1
ATOM 819 O O . THR A 1 98 ? -7.918 -2.321 3.294 1.00 97.94 98 THR A O 1
ATOM 822 N N . MET A 1 99 ? -8.966 -0.546 2.464 1.00 97.62 99 MET A N 1
ATOM 823 C CA . MET A 1 99 ? -10.261 -0.921 3.030 1.00 97.62 99 MET A CA 1
ATOM 824 C C . MET A 1 99 ? -10.940 -1.981 2.148 1.00 97.62 99 MET A C 1
ATOM 826 O O . MET A 1 99 ? -10.819 -1.902 0.925 1.00 97.62 99 MET A O 1
ATOM 830 N N . PRO A 1 100 ? -11.652 -2.966 2.730 1.00 96.81 100 PRO A N 1
ATOM 831 C CA . PRO A 1 100 ? -12.395 -3.964 1.958 1.00 96.81 100 PRO A CA 1
ATOM 832 C C . PRO A 1 100 ? -13.405 -3.315 1.005 1.00 96.81 100 PRO A C 1
ATOM 834 O O . PRO A 1 100 ? -14.091 -2.368 1.396 1.00 96.81 100 PRO A O 1
ATOM 837 N N . SER A 1 101 ? -13.577 -3.862 -0.199 1.00 93.75 101 SER A N 1
ATOM 838 C CA . SER A 1 101 ? -14.421 -3.278 -1.260 1.00 93.75 101 SER A CA 1
ATOM 839 C C . SER A 1 101 ? -15.909 -3.171 -0.917 1.00 93.75 101 SER A C 1
ATOM 841 O O . SER A 1 101 ? -16.635 -2.422 -1.566 1.00 93.75 101 SER A O 1
ATOM 843 N N . LYS A 1 102 ? -16.381 -3.874 0.122 1.00 92.19 102 LYS A N 1
ATOM 844 C CA . LYS A 1 102 ? -17.747 -3.706 0.653 1.00 92.19 102 LYS A CA 1
ATOM 845 C C . LYS A 1 102 ? -17.981 -2.329 1.295 1.00 92.19 102 LYS A C 1
ATOM 847 O O . LYS A 1 102 ? -19.130 -1.934 1.492 1.00 92.19 102 LYS A O 1
ATOM 852 N N . HIS A 1 103 ? -16.913 -1.629 1.682 1.00 89.38 103 HIS A N 1
ATOM 853 C CA . HIS A 1 103 ? -16.995 -0.305 2.282 1.00 89.38 103 HIS A CA 1
ATOM 854 C C . HIS A 1 103 ? -16.947 0.785 1.210 1.00 89.38 103 HIS A C 1
ATOM 856 O O . HIS A 1 103 ? -16.245 0.688 0.209 1.00 89.38 103 HIS A O 1
ATOM 862 N N . SER A 1 104 ? -17.692 1.854 1.458 1.00 88.44 104 SER A N 1
ATOM 863 C CA . SER A 1 104 ? -17.653 3.098 0.700 1.00 88.44 104 SER A CA 1
ATOM 864 C C . SER A 1 104 ? -17.062 4.188 1.584 1.00 88.44 104 SER A C 1
ATOM 866 O O . SER A 1 104 ? -17.086 4.092 2.809 1.00 88.44 104 SER A O 1
ATOM 868 N N . PHE A 1 105 ? -16.573 5.267 0.980 1.00 85.44 105 PHE A N 1
ATOM 869 C CA . PHE A 1 105 ? -15.952 6.354 1.740 1.00 85.44 105 PHE A CA 1
ATOM 870 C C . PHE A 1 105 ? -16.891 6.942 2.807 1.00 85.44 105 PHE A C 1
ATOM 872 O O . PHE A 1 105 ? -16.449 7.311 3.887 1.00 85.44 105 PHE A O 1
ATOM 879 N N . MET A 1 106 ? -18.197 6.960 2.524 1.00 85.94 106 MET A N 1
ATOM 880 C CA . MET A 1 106 ? -19.226 7.508 3.411 1.00 85.94 106 MET A CA 1
ATOM 881 C C . MET A 1 106 ? -19.630 6.572 4.556 1.00 85.94 106 MET A C 1
ATOM 883 O O . MET A 1 106 ? -20.233 7.033 5.518 1.00 85.94 106 MET A O 1
ATOM 887 N N . ASN A 1 107 ? -19.362 5.266 4.445 1.00 92.50 107 ASN A N 1
ATOM 888 C CA . ASN A 1 107 ? -19.802 4.278 5.438 1.00 92.50 107 ASN A CA 1
ATOM 889 C C . ASN A 1 107 ? -18.678 3.778 6.350 1.00 92.50 107 ASN A C 1
ATOM 891 O O . ASN A 1 107 ? -18.933 2.952 7.222 1.00 92.50 107 ASN A O 1
ATOM 895 N N . LEU A 1 108 ? -17.448 4.250 6.145 1.00 94.50 108 LEU A N 1
ATOM 896 C CA . LEU A 1 108 ? -16.343 3.922 7.030 1.00 94.50 108 LEU A CA 1
ATOM 897 C C . LEU A 1 108 ? -16.506 4.684 8.349 1.00 94.50 108 LEU A C 1
ATOM 899 O O . LEU A 1 108 ? -16.732 5.896 8.331 1.00 94.50 108 LEU A O 1
ATOM 903 N N . PRO A 1 109 ? -16.371 4.009 9.502 1.00 96.56 109 PRO A N 1
ATOM 904 C CA . PRO A 1 109 ? -16.484 4.678 10.783 1.00 96.56 109 PRO A CA 1
ATOM 905 C C . PRO A 1 109 ? -15.322 5.657 10.955 1.00 96.56 109 PRO A C 1
ATOM 907 O O . PRO A 1 109 ? -14.182 5.366 10.580 1.00 96.56 109 PRO A O 1
ATOM 910 N N . GLU A 1 110 ? -15.591 6.808 11.562 1.00 96.88 110 GLU A N 1
ATOM 911 C CA . GLU A 1 110 ? -14.548 7.792 11.841 1.00 96.88 110 GLU A CA 1
ATOM 912 C C . GLU A 1 110 ? -13.502 7.226 12.821 1.00 96.88 110 GLU A C 1
ATOM 914 O O . GLU A 1 110 ? -13.869 6.622 13.839 1.00 96.88 110 GLU A O 1
ATOM 919 N N . PRO A 1 111 ? -12.194 7.409 12.572 1.00 97.88 111 PRO A N 1
ATOM 920 C CA . PRO A 1 111 ? -11.167 6.960 13.504 1.00 97.88 111 PRO A CA 1
ATOM 921 C C . PRO A 1 111 ? -11.201 7.714 14.840 1.00 97.88 111 PRO A C 1
ATOM 923 O O . PRO A 1 111 ? -11.428 8.921 14.887 1.00 97.88 111 PRO A O 1
ATOM 926 N N . ASN A 1 112 ? -10.893 7.020 15.942 1.00 98.00 112 ASN A N 1
ATOM 927 C CA . ASN A 1 112 ? -10.690 7.679 17.239 1.00 98.00 112 ASN A CA 1
ATOM 928 C C . ASN A 1 112 ? -9.276 8.263 17.397 1.00 98.00 112 ASN A C 1
ATOM 930 O O . ASN A 1 112 ? -9.107 9.253 18.107 1.00 98.00 112 ASN A O 1
ATOM 934 N N . ASP A 1 113 ? -8.254 7.656 16.776 1.00 96.94 113 ASP A N 1
ATOM 935 C CA . ASP A 1 113 ? -6.890 8.206 16.782 1.00 96.94 113 ASP A CA 1
ATOM 936 C C . ASP A 1 113 ? -6.757 9.243 15.652 1.00 96.94 113 ASP A C 1
ATOM 938 O O . ASP A 1 113 ? -6.886 8.874 14.482 1.00 96.94 113 ASP A O 1
ATOM 942 N N . PRO A 1 114 ? -6.454 10.521 15.953 1.00 96.25 114 PRO A N 1
ATOM 943 C CA . PRO A 1 114 ? -6.370 11.582 14.947 1.00 96.25 114 PRO A CA 1
ATOM 944 C C . PRO A 1 114 ? -5.244 11.385 13.920 1.00 96.25 114 PRO A C 1
ATOM 946 O O . PRO A 1 114 ? -5.232 12.076 12.896 1.00 96.25 114 PRO A O 1
ATOM 949 N N . LYS A 1 115 ? -4.299 10.467 14.183 1.00 96.12 115 LYS A N 1
ATOM 950 C CA . LYS A 1 115 ? -3.228 10.093 13.246 1.00 96.12 115 LYS A CA 1
ATOM 951 C C . LYS A 1 115 ? -3.712 9.194 12.113 1.00 96.12 115 LYS A C 1
ATOM 953 O O . LYS A 1 115 ? -2.989 9.059 11.132 1.00 96.12 115 LYS A O 1
ATOM 958 N N . VAL A 1 116 ? -4.878 8.562 12.253 1.00 98.12 116 VAL A N 1
ATOM 959 C CA . VAL A 1 116 ? -5.485 7.782 11.173 1.00 98.12 116 VAL A CA 1
ATOM 960 C C . VAL A 1 116 ? -6.249 8.734 10.263 1.00 98.12 116 VAL A C 1
ATOM 962 O O . VAL A 1 116 ? -7.148 9.446 10.712 1.00 98.12 116 VAL A O 1
ATOM 965 N N . LYS A 1 117 ? -5.891 8.738 8.983 1.00 97.81 117 LYS A N 1
ATOM 966 C CA . LYS A 1 117 ? -6.599 9.456 7.919 1.00 97.81 117 LYS A CA 1
ATOM 967 C C . LYS A 1 117 ? -7.193 8.459 6.939 1.00 97.81 117 LYS A C 1
ATOM 969 O O . LYS A 1 117 ? -6.599 7.409 6.710 1.00 97.81 117 LYS A O 1
ATOM 974 N N . ILE A 1 118 ? -8.372 8.765 6.410 1.00 97.50 118 ILE A N 1
ATOM 975 C CA . ILE A 1 118 ? -9.032 7.948 5.392 1.00 97.50 118 ILE A CA 1
ATOM 976 C C . ILE A 1 118 ? -8.934 8.706 4.077 1.00 97.50 118 ILE A C 1
ATOM 978 O O . ILE A 1 118 ? -9.503 9.787 3.951 1.00 97.50 118 ILE A O 1
ATOM 982 N N . ASP A 1 119 ? -8.231 8.122 3.115 1.00 96.38 119 ASP A N 1
ATOM 983 C CA . ASP A 1 119 ? -7.954 8.739 1.824 1.00 96.38 119 ASP A CA 1
ATOM 984 C C . ASP A 1 119 ? -8.506 7.875 0.695 1.00 96.38 119 ASP A C 1
ATOM 986 O O . ASP A 1 119 ? -8.422 6.644 0.730 1.00 96.38 119 ASP A O 1
ATOM 990 N N . LYS A 1 120 ? -9.014 8.530 -0.349 1.00 96.50 120 LYS A N 1
ATOM 991 C CA . LYS A 1 120 ? -9.210 7.885 -1.645 1.00 96.50 120 LYS A CA 1
ATOM 992 C C . LYS A 1 120 ? -7.901 7.887 -2.415 1.00 96.50 120 LYS A C 1
ATOM 994 O O . LYS A 1 120 ? -7.240 8.917 -2.529 1.00 96.50 120 LYS A O 1
ATOM 999 N N . VAL A 1 121 ? -7.549 6.733 -2.954 1.00 96.06 121 VAL A N 1
ATOM 1000 C CA . VAL A 1 121 ? -6.440 6.573 -3.884 1.00 96.06 121 VAL A CA 1
ATOM 1001 C C . VAL A 1 121 ? -7.056 6.361 -5.253 1.00 96.06 121 VAL A C 1
ATOM 1003 O O . VAL A 1 121 ? -7.723 5.339 -5.425 1.00 96.06 121 VAL A O 1
ATOM 1006 N N . PRO A 1 122 ? -6.888 7.309 -6.190 1.00 96.19 122 PRO A N 1
ATOM 1007 C CA . PRO A 1 122 ? -7.457 7.165 -7.518 1.00 96.19 122 PRO A CA 1
ATOM 1008 C C . PRO A 1 122 ? -6.855 5.954 -8.230 1.00 96.19 122 PRO A C 1
ATOM 1010 O O . PRO A 1 122 ? -5.846 5.382 -7.799 1.00 96.19 122 PRO A O 1
ATOM 1013 N N . GLU A 1 123 ? -7.489 5.584 -9.337 1.00 96.69 123 GLU A N 1
ATOM 1014 C CA . GLU A 1 123 ? -6.891 4.653 -10.281 1.00 96.69 123 GLU A CA 1
ATOM 1015 C C . GLU A 1 123 ? -5.476 5.117 -10.657 1.00 96.69 123 GLU A C 1
ATOM 1017 O O . GLU A 1 123 ? -5.227 6.310 -10.840 1.00 96.69 123 GLU A O 1
ATOM 1022 N N . ARG A 1 124 ? -4.531 4.175 -10.691 1.00 96.88 124 ARG A N 1
ATOM 1023 C CA . ARG A 1 124 ? -3.116 4.482 -10.920 1.00 96.88 124 ARG A CA 1
ATOM 1024 C C . ARG A 1 124 ? -2.406 3.364 -11.660 1.00 96.88 124 ARG A C 1
ATOM 1026 O O . ARG A 1 124 ? -2.616 2.179 -11.378 1.00 96.88 124 ARG A O 1
ATOM 1033 N N . LEU A 1 125 ? -1.512 3.754 -12.561 1.00 97.38 125 LEU A N 1
ATOM 1034 C CA . LEU A 1 125 ? -0.611 2.842 -13.245 1.00 97.38 125 LEU A CA 1
ATOM 1035 C C . LEU A 1 125 ? 0.631 2.606 -12.381 1.00 97.38 125 LEU A C 1
ATOM 1037 O O . LEU A 1 125 ? 1.227 3.538 -11.845 1.00 97.38 125 LEU A O 1
ATOM 1041 N N . VAL A 1 126 ? 1.001 1.342 -12.191 1.00 98.31 126 VAL A N 1
ATOM 1042 C CA . VAL A 1 126 ? 2.027 0.953 -11.220 1.00 98.31 126 VAL A CA 1
ATOM 1043 C C . VAL A 1 126 ? 2.943 -0.107 -11.810 1.00 98.31 126 VAL A C 1
ATOM 1045 O O . VAL A 1 126 ? 2.495 -1.178 -12.219 1.00 98.31 126 VAL A O 1
ATOM 1048 N N . ALA A 1 127 ? 4.246 0.158 -11.776 1.00 98.38 127 ALA A N 1
ATOM 1049 C CA . ALA A 1 127 ? 5.269 -0.846 -12.008 1.00 98.38 127 ALA A CA 1
ATOM 1050 C C . ALA A 1 127 ? 5.482 -1.692 -10.746 1.00 98.38 127 ALA A C 1
ATOM 1052 O O . ALA A 1 127 ? 5.703 -1.158 -9.656 1.00 98.38 127 ALA A O 1
ATOM 1053 N N . VAL A 1 128 ? 5.439 -3.016 -10.884 1.00 98.62 128 VAL A N 1
ATOM 1054 C CA . VAL A 1 128 ? 5.468 -3.957 -9.766 1.00 98.62 128 VAL A CA 1
ATOM 1055 C C . VAL A 1 128 ? 6.576 -4.985 -9.913 1.00 98.62 128 VAL A C 1
ATOM 1057 O O . VAL A 1 128 ? 6.609 -5.765 -10.862 1.00 98.62 128 VAL A O 1
ATOM 1060 N N . LYS A 1 129 ? 7.452 -5.053 -8.906 1.00 98.44 129 LYS A N 1
ATOM 1061 C CA . LYS A 1 129 ? 8.501 -6.073 -8.805 1.00 98.44 129 LYS A CA 1
ATOM 1062 C C . LYS A 1 129 ? 8.307 -6.943 -7.572 1.00 98.44 129 LYS A C 1
ATOM 1064 O O . LYS A 1 129 ? 8.504 -6.496 -6.439 1.00 98.44 129 LYS A O 1
ATOM 1069 N N . ARG A 1 130 ? 7.964 -8.213 -7.791 1.00 97.81 130 ARG A N 1
ATOM 1070 C CA . ARG A 1 130 ? 7.782 -9.210 -6.729 1.00 97.81 130 ARG A CA 1
ATOM 1071 C C . ARG A 1 130 ? 9.115 -9.748 -6.213 1.00 97.81 130 ARG A C 1
ATOM 1073 O O . ARG A 1 130 ? 10.057 -9.969 -6.969 1.00 97.81 130 ARG A O 1
ATOM 1080 N N . PHE A 1 131 ? 9.180 -10.010 -4.910 1.00 97.50 131 PHE A N 1
ATOM 1081 C CA . PHE A 1 131 ? 10.298 -10.696 -4.268 1.00 97.50 131 PHE A CA 1
ATOM 1082 C C . PHE A 1 131 ? 9.855 -11.458 -3.009 1.00 97.50 131 PHE A C 1
ATOM 1084 O O . PHE A 1 131 ? 8.802 -11.193 -2.430 1.00 97.50 131 PHE A O 1
ATOM 1091 N N . SER A 1 132 ? 10.681 -12.403 -2.558 1.00 95.75 132 SER A N 1
ATOM 1092 C CA . SER A 1 132 ? 10.432 -13.197 -1.348 1.00 95.75 132 SER A CA 1
ATOM 1093 C C . SER A 1 132 ? 11.443 -12.921 -0.234 1.00 95.75 132 SER A C 1
ATOM 1095 O O . SER A 1 132 ? 12.449 -12.226 -0.425 1.00 95.75 132 SER A O 1
ATOM 1097 N N . GLY A 1 133 ? 11.186 -13.453 0.962 1.00 92.81 133 GLY A N 1
ATOM 1098 C CA . GLY A 1 133 ? 12.066 -13.318 2.122 1.00 92.81 133 GLY A CA 1
ATOM 1099 C C . GLY A 1 133 ? 11.815 -12.064 2.958 1.00 92.81 133 GLY A C 1
ATOM 1100 O O . GLY A 1 133 ? 10.745 -11.460 2.933 1.00 92.81 133 GLY A O 1
ATOM 1101 N N . PHE A 1 134 ? 12.833 -11.679 3.726 1.00 91.44 134 PHE A N 1
ATOM 1102 C CA . PHE A 1 134 ? 12.814 -10.461 4.536 1.00 91.44 134 PHE A CA 1
ATOM 1103 C C . PHE A 1 134 ? 12.862 -9.198 3.664 1.00 91.44 134 PHE A C 1
ATOM 1105 O O . PHE A 1 134 ? 13.448 -9.217 2.576 1.00 91.44 134 PHE A O 1
ATOM 1112 N N . TYR A 1 135 ? 12.288 -8.108 4.177 1.00 91.50 135 TYR A N 1
ATOM 1113 C CA . TYR A 1 135 ? 12.169 -6.796 3.529 1.00 91.50 135 TYR A CA 1
ATOM 1114 C C . TYR A 1 135 ? 12.987 -5.705 4.255 1.00 91.50 135 TYR A C 1
ATOM 1116 O O . TYR A 1 135 ? 12.552 -4.570 4.398 1.00 91.50 135 TYR A O 1
ATOM 1124 N N . GLY A 1 136 ? 14.194 -6.031 4.733 1.00 91.12 136 GLY A N 1
ATOM 1125 C CA . GLY A 1 136 ? 15.086 -5.030 5.339 1.00 91.12 136 GLY A CA 1
ATOM 1126 C C . GLY A 1 136 ? 15.425 -3.880 4.375 1.00 91.12 136 GLY A C 1
ATOM 1127 O O . GLY A 1 136 ? 15.538 -4.104 3.166 1.00 91.12 136 GLY A O 1
ATOM 1128 N N . SER A 1 137 ? 15.629 -2.673 4.912 1.00 88.75 137 SER A N 1
ATOM 1129 C CA . SER A 1 137 ? 15.769 -1.416 4.150 1.00 88.75 137 SER A CA 1
ATOM 1130 C C . SER A 1 137 ? 16.790 -1.488 3.008 1.00 88.75 137 SER A C 1
ATOM 1132 O O . SER A 1 137 ? 16.480 -1.121 1.878 1.00 88.75 137 SER A O 1
ATOM 1134 N N . SER A 1 138 ? 17.979 -2.047 3.255 1.00 93.62 138 SER A N 1
ATOM 1135 C CA . SER A 1 138 ? 19.026 -2.206 2.230 1.00 93.62 138 SER A CA 1
ATOM 1136 C C . SER A 1 138 ? 18.575 -3.072 1.044 1.00 93.62 138 SER A C 1
ATOM 1138 O O . SER A 1 138 ? 18.803 -2.728 -0.120 1.00 93.62 138 SER A O 1
ATOM 1140 N N . LYS A 1 139 ? 17.871 -4.179 1.315 1.00 95.31 139 LYS A N 1
ATOM 1141 C CA . LYS A 1 139 ? 17.355 -5.069 0.267 1.00 95.31 139 LYS A CA 1
ATOM 1142 C C . LYS A 1 139 ? 16.232 -4.399 -0.518 1.00 95.31 139 LYS A C 1
ATOM 1144 O O . LYS A 1 139 ? 16.260 -4.439 -1.744 1.00 95.31 139 LYS A O 1
ATOM 1149 N N . VAL A 1 140 ? 15.286 -3.778 0.182 1.00 96.75 140 VAL A N 1
ATOM 1150 C CA . VAL A 1 140 ? 14.165 -3.042 -0.418 1.00 96.75 140 VAL A CA 1
ATOM 1151 C C . VAL A 1 140 ? 14.682 -1.927 -1.328 1.00 96.75 140 VAL A C 1
ATOM 1153 O O . VAL A 1 140 ? 14.362 -1.921 -2.513 1.00 96.75 140 VAL A O 1
ATOM 1156 N N . SER A 1 141 ? 15.600 -1.090 -0.836 1.00 95.88 141 SER A N 1
ATOM 1157 C CA . SER A 1 141 ? 16.247 -0.033 -1.624 1.00 95.88 141 SER A CA 1
ATOM 1158 C C . SER A 1 141 ? 16.989 -0.585 -2.847 1.00 95.88 141 SER A C 1
ATOM 1160 O O . SER A 1 141 ? 16.911 -0.022 -3.938 1.00 95.88 141 SER A O 1
ATOM 1162 N N . LYS A 1 142 ? 17.695 -1.718 -2.717 1.00 97.88 142 LYS A N 1
ATOM 1163 C CA . LYS A 1 142 ? 18.374 -2.362 -3.854 1.00 97.88 142 LYS A CA 1
ATOM 1164 C C . LYS A 1 142 ? 17.387 -2.835 -4.925 1.00 97.88 142 LYS A C 1
ATOM 1166 O O . LYS A 1 142 ? 17.688 -2.704 -6.107 1.00 97.88 142 LYS A O 1
ATOM 1171 N N . ILE A 1 143 ? 16.247 -3.401 -4.534 1.00 98.19 143 ILE A N 1
ATOM 1172 C CA . ILE A 1 143 ? 15.214 -3.865 -5.471 1.00 98.19 143 ILE A CA 1
ATOM 1173 C C . ILE A 1 143 ? 14.527 -2.669 -6.137 1.00 98.19 143 ILE A C 1
ATOM 1175 O O . ILE A 1 143 ? 14.402 -2.669 -7.358 1.00 98.19 143 ILE A O 1
ATOM 1179 N N . ALA A 1 144 ? 14.175 -1.634 -5.371 1.00 97.81 144 ALA A N 1
ATOM 1180 C CA . ALA A 1 144 ? 13.577 -0.407 -5.892 1.00 97.81 144 ALA A CA 1
ATOM 1181 C C . ALA A 1 144 ? 14.490 0.296 -6.908 1.00 97.81 144 ALA A C 1
ATOM 1183 O O . ALA A 1 144 ? 14.050 0.629 -8.002 1.00 97.81 144 ALA A O 1
ATOM 1184 N N . ARG A 1 145 ? 15.792 0.428 -6.612 1.00 97.25 145 ARG A N 1
ATOM 1185 C CA . ARG A 1 145 ? 16.770 0.984 -7.566 1.00 97.25 145 ARG A CA 1
ATOM 1186 C C . ARG A 1 145 ? 16.874 0.171 -8.852 1.00 97.25 145 ARG A C 1
ATOM 1188 O O . ARG A 1 145 ? 17.028 0.751 -9.919 1.00 97.25 145 ARG A O 1
ATOM 1195 N N . LYS A 1 146 ? 16.801 -1.160 -8.760 1.00 97.75 146 LYS A N 1
ATOM 1196 C CA . LYS A 1 146 ? 16.782 -2.021 -9.949 1.00 97.75 146 LYS A CA 1
ATOM 1197 C C . LYS A 1 146 ? 15.523 -1.797 -10.780 1.00 97.75 146 LYS A C 1
ATOM 1199 O O . LYS A 1 146 ? 15.650 -1.653 -11.983 1.00 97.75 146 LYS A O 1
ATOM 1204 N N . LEU A 1 147 ? 14.351 -1.738 -10.143 1.00 98.19 147 LEU A N 1
ATOM 1205 C CA . LEU A 1 147 ? 13.094 -1.466 -10.839 1.00 98.19 147 LEU A CA 1
ATOM 1206 C C . LEU A 1 147 ? 13.129 -0.098 -11.534 1.00 98.19 147 LEU A C 1
ATOM 1208 O O . LEU A 1 147 ? 12.867 -0.031 -12.725 1.00 98.19 147 LEU A O 1
ATOM 1212 N N . ASN A 1 148 ? 13.560 0.958 -10.838 1.00 96.75 148 ASN A N 1
ATOM 1213 C CA . ASN A 1 148 ? 13.721 2.287 -11.439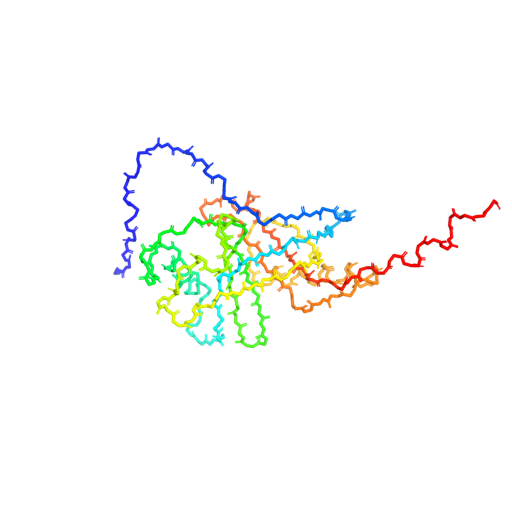 1.00 96.75 148 ASN A CA 1
ATOM 1214 C C . ASN A 1 148 ? 14.677 2.283 -12.637 1.00 96.75 148 ASN A C 1
ATOM 1216 O O . ASN A 1 148 ? 14.394 2.921 -13.643 1.00 96.75 148 ASN A O 1
ATOM 1220 N N . LYS A 1 149 ? 15.784 1.532 -12.571 1.00 96.69 149 LYS A N 1
ATOM 1221 C CA . LYS A 1 149 ? 16.688 1.368 -13.718 1.00 96.69 149 LYS A CA 1
ATOM 1222 C C . LYS A 1 149 ? 15.971 0.724 -14.912 1.00 96.69 149 LYS A C 1
ATOM 1224 O O . LYS A 1 149 ? 16.088 1.239 -16.016 1.00 96.69 149 LYS A O 1
ATOM 1229 N N . SER A 1 150 ? 15.204 -0.345 -14.680 1.00 96.50 150 SER A N 1
ATOM 1230 C CA . SER A 1 150 ? 14.424 -1.018 -15.729 1.00 96.50 150 SER A CA 1
ATOM 1231 C C . SER A 1 150 ? 13.352 -0.107 -16.350 1.00 96.50 150 SER A C 1
ATOM 1233 O O . SER A 1 150 ? 13.085 -0.239 -17.545 1.00 96.50 150 SER A O 1
ATOM 1235 N N . LEU A 1 151 ? 12.757 0.805 -15.565 1.00 95.75 151 LEU A N 1
ATOM 1236 C CA . LEU A 1 151 ? 11.802 1.812 -16.051 1.00 95.75 151 LEU A CA 1
ATOM 1237 C C . LEU A 1 151 ? 12.483 2.861 -16.938 1.00 95.75 151 LEU A C 1
ATOM 1239 O O . LEU A 1 151 ? 12.021 3.104 -18.050 1.00 95.75 151 LEU A O 1
ATOM 1243 N N . LEU A 1 152 ? 13.619 3.409 -16.492 1.00 93.88 152 LEU A N 1
ATOM 1244 C CA . LEU A 1 152 ? 14.394 4.396 -17.256 1.00 93.88 152 LEU A CA 1
ATOM 1245 C C . LEU A 1 152 ? 14.871 3.848 -18.607 1.00 93.88 152 LEU A C 1
ATOM 1247 O O . LEU A 1 152 ? 14.789 4.542 -19.611 1.00 93.88 152 LEU A O 1
ATOM 1251 N N . GLU A 1 153 ? 15.319 2.591 -18.655 1.00 94.56 153 GLU A N 1
ATOM 1252 C CA . GLU A 1 153 ? 15.729 1.919 -19.902 1.00 94.56 153 GLU A CA 1
ATOM 1253 C C . GLU A 1 153 ? 14.584 1.756 -20.916 1.00 94.56 153 GLU A C 1
ATOM 1255 O O . GLU A 1 153 ? 14.835 1.440 -22.075 1.00 94.56 153 GLU A O 1
ATOM 1260 N N . ARG A 1 154 ? 13.333 1.941 -20.482 1.00 93.00 154 ARG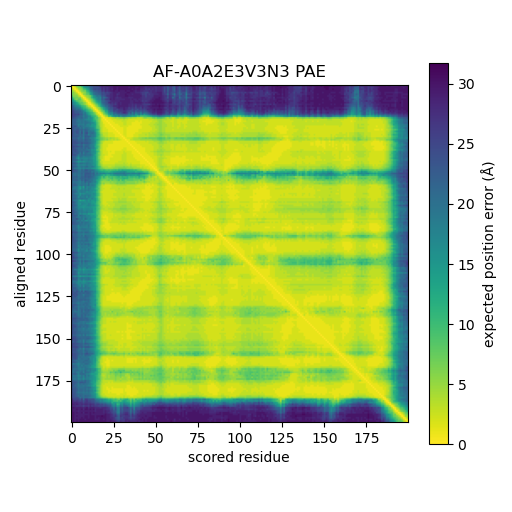 A N 1
ATOM 1261 C CA . ARG A 1 154 ? 12.118 1.789 -21.294 1.00 93.00 154 ARG A CA 1
ATOM 1262 C C . ARG A 1 1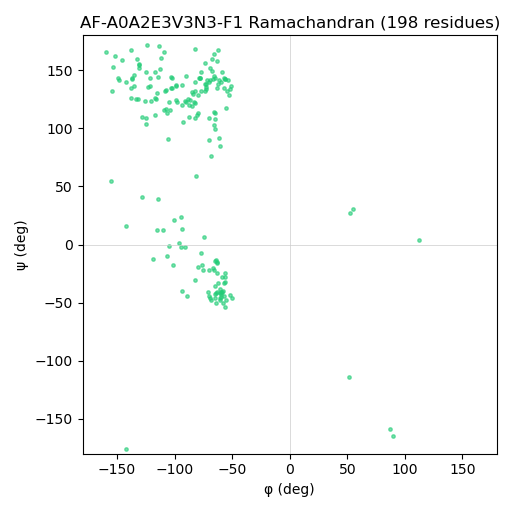54 ? 11.362 3.104 -21.477 1.00 93.00 154 ARG A C 1
ATOM 1264 O O . ARG A 1 154 ? 10.217 3.066 -21.906 1.00 93.00 154 ARG A O 1
ATOM 1271 N N . ASN A 1 155 ? 11.972 4.240 -21.127 1.00 93.38 155 ASN A N 1
ATOM 1272 C CA . ASN A 1 155 ? 11.336 5.562 -21.156 1.00 93.38 155 ASN A CA 1
ATOM 1273 C C . ASN A 1 155 ? 10.028 5.636 -20.340 1.00 93.38 155 ASN A C 1
ATOM 1275 O O . ASN A 1 155 ? 9.126 6.398 -20.669 1.00 93.38 155 ASN A O 1
ATOM 1279 N N . LEU A 1 156 ? 9.915 4.845 -19.268 1.00 94.19 156 LEU A N 1
ATOM 1280 C CA . LEU A 1 156 ? 8.782 4.901 -18.346 1.00 94.19 156 LEU A CA 1
ATOM 1281 C C . LEU A 1 156 ? 9.124 5.824 -17.175 1.00 94.19 156 LEU A C 1
ATOM 1283 O O . LEU A 1 156 ? 10.066 5.566 -16.421 1.00 94.19 156 LEU A O 1
ATOM 1287 N N . GLU A 1 157 ? 8.345 6.888 -17.002 1.00 93.06 157 GLU A N 1
ATOM 1288 C CA . GLU A 1 157 ? 8.567 7.872 -15.944 1.00 93.06 157 GLU A CA 1
ATOM 1289 C C . GLU A 1 157 ? 7.881 7.468 -14.634 1.00 93.06 157 GLU A C 1
ATOM 1291 O O . GLU A 1 157 ? 6.667 7.274 -14.583 1.00 93.06 157 GLU A O 1
ATOM 1296 N N . SER A 1 158 ? 8.655 7.388 -13.548 1.00 94.56 158 SER A N 1
ATOM 1297 C CA . SER A 1 158 ? 8.125 7.176 -12.198 1.00 94.56 158 SER A CA 1
ATOM 1298 C C . SER A 1 158 ? 7.419 8.419 -11.658 1.00 94.56 158 SER A C 1
ATOM 1300 O O . SER A 1 158 ? 7.956 9.525 -11.727 1.00 94.56 158 SER A O 1
ATOM 1302 N N . GLU A 1 159 ? 6.286 8.212 -11.003 1.00 91.25 159 GLU A N 1
ATOM 1303 C CA . GLU A 1 159 ? 5.531 9.210 -10.259 1.00 91.25 159 GLU A CA 1
ATOM 1304 C C . GLU A 1 159 ? 5.709 8.974 -8.745 1.00 91.25 159 GLU A C 1
ATOM 1306 O O . GLU A 1 159 ? 4.982 8.223 -8.097 1.00 91.25 159 GLU A O 1
ATOM 1311 N N . GLY A 1 160 ? 6.726 9.617 -8.163 1.00 87.44 160 GLY A N 1
ATOM 1312 C CA . GLY A 1 160 ? 6.978 9.602 -6.717 1.00 87.44 160 GLY A CA 1
ATOM 1313 C C . GLY A 1 160 ? 7.880 8.470 -6.203 1.00 87.44 160 GLY A C 1
ATOM 1314 O O . GLY A 1 160 ? 8.637 7.839 -6.942 1.00 87.44 160 GLY A O 1
ATOM 1315 N N . SER A 1 161 ? 7.857 8.271 -4.880 1.00 91.50 161 SER A N 1
ATOM 1316 C CA . SER A 1 161 ? 8.670 7.265 -4.180 1.00 91.50 161 SER A CA 1
ATOM 1317 C C . SER A 1 161 ? 8.155 5.842 -4.404 1.00 91.50 161 SER A C 1
ATOM 1319 O O . SER A 1 161 ? 6.969 5.611 -4.627 1.00 91.50 161 SER A O 1
ATOM 1321 N N . TYR A 1 162 ? 9.045 4.860 -4.244 1.00 97.00 162 TYR A N 1
ATOM 1322 C CA . TYR A 1 162 ? 8.634 3.460 -4.208 1.00 97.00 162 TYR A CA 1
ATOM 1323 C C . TYR A 1 162 ? 7.809 3.149 -2.949 1.00 97.00 162 TYR A C 1
ATOM 1325 O O . TYR A 1 162 ? 8.047 3.697 -1.872 1.00 97.00 162 TYR A O 1
ATOM 1333 N N . ILE A 1 163 ? 6.892 2.197 -3.080 1.00 98.31 163 ILE A N 1
ATOM 1334 C CA . ILE A 1 163 ? 6.053 1.665 -2.008 1.00 98.31 163 ILE A CA 1
ATOM 1335 C C . ILE A 1 163 ? 6.417 0.194 -1.804 1.00 98.31 163 ILE A C 1
ATOM 1337 O O . ILE A 1 163 ? 6.485 -0.592 -2.750 1.00 98.31 163 ILE A O 1
ATOM 1341 N N . LEU A 1 164 ? 6.655 -0.199 -0.558 1.00 98.50 164 LEU A N 1
ATOM 1342 C CA . LEU A 1 164 ? 6.785 -1.593 -0.156 1.00 98.50 164 LEU A CA 1
ATOM 1343 C C . LEU A 1 164 ? 5.399 -2.158 0.178 1.00 98.50 164 LEU A C 1
ATOM 1345 O O . LEU A 1 164 ? 4.756 -1.696 1.115 1.00 98.50 164 LEU A O 1
ATOM 1349 N N . ALA A 1 165 ? 4.987 -3.200 -0.537 1.00 98.31 165 ALA A N 1
ATOM 1350 C CA . ALA A 1 165 ? 3.763 -3.954 -0.289 1.00 98.31 165 ALA A CA 1
ATOM 1351 C C . ALA A 1 165 ? 4.086 -5.303 0.376 1.00 98.31 165 ALA A C 1
ATOM 1353 O O . ALA A 1 165 ? 4.750 -6.161 -0.215 1.00 98.31 165 ALA A O 1
ATOM 1354 N N . VAL A 1 166 ? 3.618 -5.499 1.612 1.00 96.94 166 VAL A N 1
ATOM 1355 C CA . VAL A 1 166 ? 3.830 -6.720 2.411 1.00 96.94 166 VAL A CA 1
ATOM 1356 C C . VAL A 1 166 ? 2.520 -7.489 2.531 1.00 96.94 166 VAL A C 1
ATOM 1358 O O . VAL A 1 166 ? 1.568 -7.007 3.139 1.00 96.94 166 VAL A O 1
ATOM 1361 N N . TYR A 1 167 ? 2.476 -8.695 1.968 1.00 95.44 167 TYR A N 1
ATOM 1362 C CA . TYR A 1 167 ? 1.256 -9.509 1.921 1.00 95.44 167 TYR A CA 1
ATOM 1363 C C . TYR A 1 167 ? 1.163 -10.488 3.085 1.00 95.44 167 TYR A C 1
ATOM 1365 O O . TYR A 1 167 ? 0.095 -10.724 3.639 1.00 95.44 167 TYR A O 1
ATOM 1373 N N . ASP A 1 168 ? 2.298 -11.084 3.444 1.00 91.44 168 ASP A N 1
ATOM 1374 C CA . ASP A 1 168 ? 2.318 -12.232 4.336 1.00 91.44 168 ASP A CA 1
ATOM 1375 C C . ASP A 1 168 ? 2.721 -11.870 5.770 1.00 91.44 168 ASP A C 1
ATOM 1377 O O . ASP A 1 168 ? 3.640 -11.070 5.983 1.00 91.44 168 ASP A O 1
ATOM 1381 N N . PRO A 1 169 ? 2.114 -12.522 6.778 1.00 84.75 169 PRO A N 1
ATOM 1382 C CA . PRO A 1 169 ? 2.460 -12.297 8.171 1.00 84.75 169 PRO A CA 1
ATOM 1383 C C . PRO A 1 169 ? 3.877 -12.801 8.501 1.00 84.75 169 PRO A C 1
ATOM 1385 O O . PRO A 1 169 ? 4.407 -13.712 7.852 1.00 84.75 169 PRO A O 1
ATOM 1388 N N . PRO A 1 170 ? 4.489 -12.299 9.591 1.00 79.62 170 PRO A N 1
ATOM 1389 C CA . PRO A 1 170 ? 5.824 -12.716 10.022 1.00 79.62 170 PRO A CA 1
ATOM 1390 C C . PRO A 1 170 ? 5.908 -14.191 10.451 1.00 79.62 170 PRO A C 1
ATOM 1392 O O . PRO A 1 170 ? 7.009 -14.724 10.565 1.00 79.62 170 PRO A O 1
ATOM 1395 N N . THR A 1 171 ? 4.778 -14.863 10.675 1.00 84.06 171 THR A N 1
ATOM 1396 C CA . THR A 1 171 ? 4.704 -16.300 10.986 1.00 84.06 171 THR A CA 1
ATOM 1397 C C . THR A 1 171 ? 4.928 -17.190 9.763 1.00 84.06 171 THR A C 1
ATOM 1399 O O . THR A 1 171 ? 5.329 -18.342 9.922 1.00 84.06 171 THR A O 1
ATOM 1402 N N . LYS A 1 172 ? 4.712 -16.679 8.542 1.00 85.69 172 LYS A N 1
ATOM 1403 C CA . LYS A 1 172 ? 4.983 -17.429 7.310 1.00 85.69 172 LYS A CA 1
ATOM 1404 C C . LYS A 1 172 ? 6.491 -17.582 7.122 1.00 85.69 172 LYS A C 1
ATOM 1406 O O . LYS A 1 172 ? 7.252 -16.635 7.362 1.00 85.69 172 LYS A O 1
ATOM 1411 N N . LEU A 1 173 ? 6.934 -18.759 6.675 1.00 87.19 173 LEU A N 1
ATOM 1412 C CA . LEU A 1 173 ? 8.351 -19.012 6.403 1.00 87.19 173 LEU A CA 1
ATOM 1413 C C . LEU A 1 173 ? 8.889 -17.992 5.383 1.00 87.19 173 LEU A C 1
ATOM 1415 O O . LEU A 1 173 ? 8.220 -17.760 4.374 1.00 87.19 173 LEU A O 1
ATOM 1419 N N . PRO A 1 174 ? 10.079 -17.395 5.602 1.00 87.31 174 PRO A N 1
ATOM 1420 C CA . PRO A 1 174 ? 10.565 -16.278 4.792 1.00 87.31 174 PRO A CA 1
ATOM 1421 C C . PRO A 1 174 ? 10.547 -16.537 3.281 1.00 87.31 174 PRO A C 1
ATOM 1423 O O . PRO A 1 174 ? 10.096 -15.683 2.524 1.00 87.31 174 PRO A O 1
ATOM 1426 N N . PHE A 1 175 ? 10.978 -17.719 2.838 1.00 90.25 175 PHE A N 1
ATOM 1427 C CA . PHE A 1 175 ? 11.049 -18.066 1.413 1.00 90.25 175 PHE A CA 1
ATOM 1428 C C . PHE A 1 175 ? 9.678 -18.143 0.725 1.00 90.25 175 PHE A C 1
ATOM 1430 O O . PHE A 1 175 ? 9.602 -17.953 -0.484 1.00 90.25 175 PHE A O 1
ATOM 1437 N N . PHE A 1 176 ? 8.599 -18.349 1.488 1.00 91.56 176 PHE A N 1
ATOM 1438 C CA . PHE A 1 176 ? 7.225 -18.374 0.979 1.00 91.56 176 PHE A CA 1
ATOM 1439 C C . PHE A 1 176 ? 6.493 -17.039 1.135 1.00 91.56 176 PHE A C 1
ATOM 1441 O O . PHE A 1 176 ? 5.317 -16.951 0.780 1.00 91.56 176 PHE A O 1
ATOM 1448 N N . ARG A 1 177 ? 7.152 -16.003 1.671 1.00 94.38 177 ARG A N 1
ATOM 1449 C CA . ARG A 1 177 ? 6.554 -14.668 1.767 1.00 94.38 177 ARG A CA 1
ATOM 1450 C C . ARG A 1 177 ? 6.504 -13.999 0.402 1.00 94.38 177 ARG A C 1
ATOM 1452 O O . ARG A 1 177 ? 7.483 -14.035 -0.342 1.00 94.38 177 ARG A O 1
ATOM 1459 N N . ARG A 1 178 ? 5.392 -13.337 0.118 1.00 96.50 178 ARG A N 1
ATOM 1460 C CA . ARG A 1 178 ? 5.191 -12.414 -0.990 1.00 96.50 178 ARG A CA 1
ATOM 1461 C C . ARG A 1 178 ? 5.379 -10.992 -0.477 1.00 96.50 178 ARG A C 1
ATOM 1463 O O . ARG A 1 178 ? 4.687 -10.545 0.435 1.00 96.50 178 ARG A O 1
ATOM 1470 N N . ASN A 1 179 ? 6.315 -10.291 -1.097 1.00 97.69 179 ASN A N 1
ATOM 1471 C CA . ASN A 1 179 ? 6.446 -8.849 -0.999 1.00 97.69 179 ASN A CA 1
ATOM 1472 C C . ASN A 1 179 ? 6.574 -8.284 -2.411 1.00 97.69 179 ASN A C 1
ATOM 1474 O O . ASN A 1 179 ? 7.035 -8.974 -3.327 1.00 97.69 179 ASN A O 1
ATOM 1478 N N . GLU A 1 180 ? 6.204 -7.028 -2.579 1.00 98.56 180 GLU A N 1
ATOM 1479 C CA . GLU A 1 180 ? 6.312 -6.324 -3.849 1.00 98.56 180 GLU A CA 1
ATOM 1480 C C . GLU A 1 180 ? 6.881 -4.923 -3.618 1.00 98.56 180 GLU A C 1
ATOM 1482 O O . GLU A 1 180 ? 6.652 -4.312 -2.573 1.00 98.56 180 GLU A O 1
ATOM 1487 N N . ILE A 1 181 ? 7.665 -4.439 -4.578 1.00 98.62 181 ILE A N 1
ATOM 1488 C CA . ILE A 1 181 ? 7.957 -3.014 -4.720 1.00 98.62 181 ILE A CA 1
ATOM 1489 C C . ILE A 1 181 ? 7.027 -2.477 -5.792 1.00 9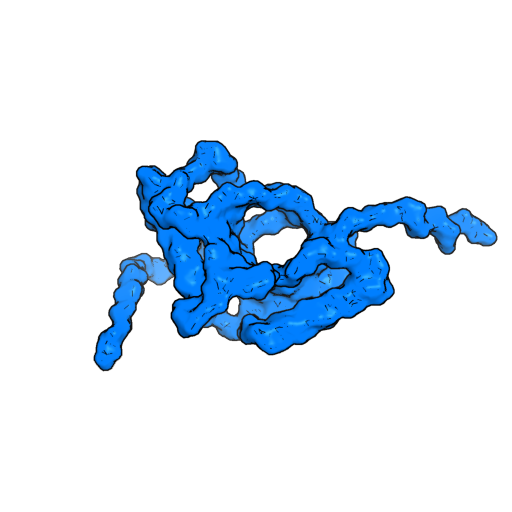8.62 181 ILE A C 1
ATOM 1491 O O . ILE A 1 181 ? 7.018 -3.008 -6.903 1.00 98.62 181 ILE A O 1
ATOM 1495 N N . LEU A 1 182 ? 6.269 -1.449 -5.438 1.00 98.56 182 LEU A N 1
ATOM 1496 C CA . LEU A 1 182 ? 5.365 -0.728 -6.315 1.00 98.56 182 LEU A CA 1
ATOM 1497 C C . LEU A 1 182 ? 5.977 0.645 -6.604 1.00 98.56 182 LEU A C 1
ATOM 1499 O O . LEU A 1 182 ? 6.429 1.318 -5.680 1.00 98.56 182 LEU A O 1
ATOM 1503 N N . ILE A 1 183 ? 6.002 1.062 -7.861 1.00 98.06 183 ILE A N 1
ATOM 1504 C CA . ILE A 1 183 ? 6.402 2.413 -8.264 1.00 98.06 183 ILE A CA 1
ATOM 1505 C C . ILE A 1 183 ? 5.279 2.936 -9.154 1.00 98.06 183 ILE A C 1
ATOM 1507 O O . ILE A 1 183 ? 5.098 2.380 -10.240 1.00 98.06 183 ILE A O 1
ATOM 1511 N N . PRO A 1 184 ? 4.481 3.922 -8.702 1.00 97.12 184 PRO A N 1
ATOM 1512 C CA . PRO A 1 184 ? 3.533 4.587 -9.585 1.00 97.12 184 PRO A CA 1
ATOM 1513 C C . PRO A 1 184 ? 4.284 5.178 -10.780 1.00 97.12 184 PRO A C 1
ATOM 1515 O O . PRO A 1 184 ? 5.428 5.613 -10.636 1.00 97.12 184 PRO A O 1
ATOM 1518 N N . ILE A 1 185 ? 3.684 5.135 -11.961 1.00 96.62 185 ILE A N 1
ATOM 1519 C CA . ILE A 1 185 ? 4.265 5.668 -13.194 1.00 96.62 185 ILE A CA 1
ATOM 1520 C C . ILE A 1 185 ? 3.235 6.546 -13.899 1.00 96.62 185 ILE A C 1
ATOM 1522 O O . ILE A 1 185 ? 2.033 6.334 -13.733 1.00 96.62 185 ILE A O 1
ATOM 1526 N N . LYS A 1 186 ? 3.709 7.504 -14.698 1.00 93.56 186 LYS A N 1
ATOM 1527 C CA . LYS A 1 186 ? 2.829 8.311 -15.549 1.00 93.56 186 LYS A CA 1
ATOM 1528 C C . LYS A 1 186 ? 2.112 7.437 -16.582 1.00 93.56 186 LYS A C 1
ATOM 1530 O O . LYS A 1 186 ? 2.570 6.336 -16.900 1.00 93.56 186 LYS A O 1
ATOM 1535 N N . GLU A 1 187 ? 0.989 7.937 -17.093 1.00 82.81 187 GLU A N 1
ATOM 1536 C CA . GLU A 1 187 ? 0.265 7.293 -18.189 1.00 82.81 187 GLU A CA 1
ATOM 1537 C C . GLU A 1 187 ? 1.195 7.030 -19.381 1.00 82.81 187 GLU A C 1
ATOM 1539 O O . GLU A 1 187 ? 2.093 7.816 -19.685 1.00 82.81 187 GLU A O 1
ATOM 1544 N N . ILE A 1 188 ? 0.999 5.880 -20.025 1.00 76.50 188 ILE A N 1
ATOM 1545 C CA . ILE A 1 188 ? 1.745 5.497 -21.221 1.00 76.50 188 ILE A CA 1
ATOM 1546 C C . ILE A 1 188 ? 0.990 6.086 -22.411 1.00 76.50 188 ILE A C 1
ATOM 1548 O O . ILE A 1 188 ? -0.098 5.610 -22.736 1.00 76.50 188 ILE A O 1
ATOM 1552 N N . ASP A 1 189 ? 1.560 7.098 -23.062 1.00 63.94 189 ASP A N 1
ATOM 1553 C CA . ASP A 1 189 ? 1.048 7.578 -24.343 1.00 63.94 189 ASP A CA 1
ATOM 1554 C C . ASP A 1 189 ? 1.325 6.518 -25.422 1.00 63.94 189 ASP A C 1
ATOM 1556 O O . ASP A 1 189 ? 2.460 6.285 -25.833 1.00 63.94 189 ASP A O 1
ATOM 1560 N N . TYR A 1 190 ? 0.273 5.846 -25.893 1.00 53.38 190 TYR A N 1
ATOM 1561 C CA . TYR A 1 190 ? 0.352 4.822 -26.948 1.00 53.38 190 TYR A CA 1
ATOM 1562 C C . TYR A 1 190 ? 0.567 5.403 -28.360 1.00 53.38 190 TYR A C 1
ATOM 1564 O O . TYR A 1 190 ? 0.506 4.672 -29.348 1.00 53.38 190 TYR A O 1
ATOM 1572 N N . SER A 1 191 ? 0.789 6.712 -28.493 1.00 51.06 191 SER A N 1
ATOM 1573 C CA . SER A 1 191 ? 0.844 7.405 -29.785 1.00 51.06 191 SER A CA 1
ATOM 1574 C C . SER A 1 191 ? 2.148 7.200 -30.569 1.00 51.06 191 SER A C 1
ATOM 1576 O O . SER A 1 191 ? 2.190 7.571 -31.740 1.00 51.06 191 SER A O 1
ATOM 1578 N N . GLU A 1 192 ? 3.179 6.567 -29.996 1.00 44.28 192 GLU A N 1
ATOM 1579 C CA . GLU A 1 192 ? 4.488 6.419 -30.661 1.00 44.28 192 GLU A CA 1
ATOM 1580 C C . GLU A 1 192 ? 4.810 5.002 -31.188 1.00 44.28 192 GLU A C 1
ATOM 1582 O O . GLU A 1 192 ? 5.746 4.848 -31.969 1.00 44.28 192 GLU A O 1
ATOM 1587 N N . GLU A 1 193 ? 4.025 3.963 -30.866 1.00 47.97 193 GLU A N 1
ATOM 1588 C CA . GLU A 1 193 ? 4.320 2.576 -31.301 1.00 47.97 193 GLU A CA 1
ATOM 1589 C C . GLU A 1 193 ? 3.674 2.171 -32.656 1.00 47.97 193 GLU A C 1
ATOM 1591 O O . GLU A 1 193 ? 3.965 1.094 -33.168 1.00 47.97 193 GLU A O 1
ATOM 1596 N N . ILE A 1 194 ? 2.877 3.027 -33.322 1.00 42.94 194 ILE A N 1
ATOM 1597 C CA . ILE A 1 194 ? 2.269 2.731 -34.653 1.00 42.94 194 ILE A CA 1
ATOM 1598 C C . ILE A 1 194 ? 3.126 3.273 -35.827 1.00 42.94 194 ILE A C 1
ATOM 1600 O O . ILE A 1 194 ? 2.631 3.543 -36.917 1.00 42.94 194 ILE A O 1
ATOM 1604 N N . GLY A 1 195 ? 4.433 3.468 -35.620 1.00 42.91 195 GLY A N 1
ATOM 1605 C CA . GLY A 1 195 ? 5.328 4.077 -36.615 1.00 42.91 195 GLY A CA 1
ATOM 1606 C C . GLY A 1 195 ? 6.221 3.129 -37.425 1.00 42.91 195 GLY A C 1
ATOM 1607 O O . GLY A 1 195 ? 6.746 3.559 -38.450 1.00 42.91 195 GLY A O 1
ATOM 1608 N N . SER A 1 196 ? 6.441 1.873 -37.007 1.00 45.78 196 SER A N 1
ATOM 1609 C CA . SER A 1 196 ? 7.533 1.067 -37.596 1.00 45.78 196 SER A CA 1
ATOM 1610 C C . SER A 1 196 ? 7.275 -0.429 -37.820 1.00 45.78 196 SER A C 1
ATOM 1612 O O . SER A 1 196 ? 8.231 -1.157 -38.061 1.00 45.78 196 SER A O 1
ATOM 1614 N N . GLU A 1 197 ? 6.028 -0.905 -37.801 1.00 47.47 197 GLU A N 1
ATOM 1615 C CA . GLU A 1 197 ? 5.680 -2.269 -38.267 1.00 47.47 197 GLU A CA 1
ATOM 1616 C C . GLU A 1 197 ? 4.534 -2.263 -39.294 1.00 47.47 197 GLU A C 1
ATOM 1618 O O . GLU A 1 197 ? 3.626 -3.091 -39.273 1.00 47.47 197 GLU A O 1
ATOM 1623 N N . GLY A 1 198 ? 4.560 -1.302 -40.218 1.00 46.75 198 GLY A N 1
ATOM 1624 C CA . GLY A 1 198 ? 3.496 -1.152 -41.206 1.00 46.75 198 GLY A CA 1
ATOM 1625 C C . GLY A 1 198 ? 3.922 -0.458 -42.489 1.00 46.75 198 GLY A C 1
ATOM 1626 O O . GLY A 1 198 ? 3.294 0.521 -42.872 1.00 46.75 198 GLY A O 1
ATOM 1627 N N . LEU A 1 199 ? 4.958 -0.955 -43.164 1.00 35.84 199 LEU A N 1
ATOM 1628 C CA . LEU A 1 199 ? 5.105 -0.793 -44.612 1.00 35.84 199 LEU A CA 1
ATOM 1629 C C . LEU A 1 199 ? 5.964 -1.933 -45.174 1.00 35.84 199 LEU A C 1
ATOM 1631 O O . LEU A 1 199 ? 6.987 -2.287 -44.595 1.00 35.84 199 LEU A O 1
ATOM 1635 N N . LEU A 1 200 ? 5.429 -2.507 -46.253 1.00 41.38 200 LEU A N 1
ATOM 1636 C CA . LEU A 1 200 ? 5.886 -3.640 -47.064 1.00 41.38 200 LEU A CA 1
ATOM 1637 C C . LEU A 1 200 ? 7.390 -3.670 -47.365 1.00 41.38 200 LEU A C 1
ATOM 1639 O O . LEU A 1 200 ? 7.947 -2.597 -47.688 1.00 41.38 200 LEU A O 1
#

Radius of gyration: 19.32 Å; Cα contacts (8 Å, |Δi|>4): 342; chains: 1; bounding box: 39×38×80 Å

Mean predicted aligned error: 8.41 Å

Secondary structure (DSSP, 8-state):
------------S-------B---EEEEEE-SS-EEEEEPPEEEEEEEEE--TT--HHHHHHHHHHHHTT-BTT-PPPPPBSPEEEEEETTEEEEEEEPPTT--TTTSPPBSSTTEEEEEE--EEEEEEEE-S---HHHHHHHHHHHHHHHHTTTPPB-SS-EEEE-S-TTS-GGG--EEEEEEB----GGGTTSSS---

pLDDT: mean 86.19, std 19.96, range [30.86, 98.62]

Solvent-accessible surface area (backbone atoms only — not comparable to full-atom values): 11896 Å² total; per-residue (Å²): 136,90,83,81,81,79,81,75,75,86,69,76,97,66,91,68,81,74,78,57,52,61,83,60,63,46,82,74,46,80,54,102,79,39,33,33,31,39,32,54,64,44,43,30,45,32,34,71,44,66,68,52,101,84,58,52,74,68,58,52,50,49,53,56,49,38,35,35,70,20,46,23,77,71,55,49,72,51,71,74,47,30,40,42,37,35,36,64,54,93,62,27,44,33,38,33,40,50,55,51,86,90,58,49,89,88,71,56,66,54,60,67,51,85,62,53,43,82,42,81,42,69,60,44,41,28,39,38,35,78,49,58,42,81,78,53,67,71,59,45,52,53,51,48,54,50,51,53,49,59,30,55,79,65,77,46,54,70,52,76,63,58,31,43,31,44,57,56,62,89,85,52,58,46,81,78,28,52,33,34,39,36,32,36,32,60,85,80,79,76,84,72,76,87,75,81,89,83,78,136

Foldseek 3Di:
DDDDDPDPPDDDPDPPPPAFADFDWDFPDDDPFWTKIWTAKFKKWKFKDFDDPPDDPVVRVVLVVCQQCQQFPVRHHFGFHFWWKWWDDPRMIMIITTGPPVDDPVRRGHHPDPRIDMDMDHTFIKIKGKDFFDDDPVVVVVSQVVSVVVCVVVVWAFDDTKMKTWGDDPPDDGRPTIIMIITTTDDDDPVPPVPPPDDD